Protein AF-A0A8I0FE15-F1 (afdb_monomer_lite)

pLDDT: mean 89.44, std 9.31, range [46.38, 98.19]

Secondary structure (DSSP, 8-state):
-EEESSGGGSS-EEEEEEEE-SSEEEEEEEEEETTSSTT--EEEEEEEEEEE---TT-TT-SEEEEEEEEEEEEEEEEETTEEEEEEEEEEEEEEEE-TT--HHHHHHHHHTT-EEEEEEEE-TT--PPBPTTT-PBPTT--TT--EEEEEEEEEEEEEEEEEEEEEEE--S-SSS-SS--EEEE-

Radius of gyration: 26.61 Å; chains: 1; bounding box: 67×32×81 Å

Foldseek 3Di:
DDKDACVVVPRKIWDWDWDDDQFKTKTKIKIKDQPPDVQRKIKMKMWMWMWTDDDPVDPPAQKIKTKTKMKMKIKHAPDPFKIKMKMKMKMKIKMKGAQAHDPVVVVVQVVQVKDQDDKDKDAPVNAADADPPPRDGDPPHHDVGIDIDRRMMMHMDMDMDIDIKMWGWPFPDDPPGPDTDIDIDD

Structure (mmCIF, N/CA/C/O backbone):
data_AF-A0A8I0FE15-F1
#
_entry.id   AF-A0A8I0FE15-F1
#
loop_
_atom_site.group_PDB
_atom_site.id
_atom_site.type_symbol
_atom_site.label_atom_id
_atom_site.label_alt_id
_atom_site.label_comp_id
_atom_site.label_asym_id
_atom_site.label_entity_id
_atom_site.label_seq_id
_atom_site.pdbx_PDB_ins_code
_atom_site.Cartn_x
_atom_site.Cartn_y
_atom_site.Cartn_z
_atom_site.occupancy
_atom_site.B_iso_or_equiv
_atom_site.auth_seq_id
_atom_site.auth_comp_id
_atom_site.auth_asym_id
_atom_site.auth_atom_id
_atom_site.pdbx_PDB_model_num
ATOM 1 N N . GLY A 1 1 ? -1.443 14.137 11.220 1.00 83.44 1 GLY A N 1
ATOM 2 C CA . GLY A 1 1 ? -2.882 13.953 10.963 1.00 83.44 1 GLY A CA 1
ATOM 3 C C . GLY A 1 1 ? -3.692 14.906 11.816 1.00 83.44 1 GLY A C 1
ATOM 4 O O . GLY A 1 1 ? -3.143 15.498 12.740 1.00 83.44 1 GLY A O 1
ATOM 5 N N . LEU A 1 2 ? -4.974 15.052 11.502 1.00 93.44 2 LEU A N 1
ATOM 6 C CA . LEU A 1 2 ? -5.986 15.737 12.302 1.00 93.44 2 LEU A CA 1
ATOM 7 C C . LEU A 1 2 ? -7.055 14.711 12.684 1.00 93.44 2 LEU A C 1
ATOM 9 O O . LEU A 1 2 ? -7.499 13.944 11.839 1.00 93.44 2 LEU A O 1
ATOM 13 N N . SER A 1 3 ? -7.485 14.705 13.941 1.00 95.12 3 SER A N 1
ATOM 14 C CA . SER A 1 3 ? -8.551 13.825 14.422 1.00 95.12 3 SER A CA 1
ATOM 15 C C . SER A 1 3 ? -9.517 14.635 15.270 1.00 95.12 3 SER A C 1
ATOM 17 O O . SER A 1 3 ? -9.087 15.362 16.162 1.00 95.12 3 SER A O 1
ATOM 19 N N . GLN A 1 4 ? -10.813 14.457 15.037 1.00 94.81 4 GLN A N 1
ATOM 20 C CA . GLN A 1 4 ? -11.877 15.062 15.826 1.00 94.81 4 GLN A CA 1
ATOM 21 C C . GLN A 1 4 ? -12.827 13.980 16.335 1.00 94.81 4 GLN A C 1
ATOM 23 O O . GLN A 1 4 ? -13.426 13.235 15.561 1.00 94.81 4 GLN A O 1
ATOM 28 N N . THR A 1 5 ? -12.953 13.902 17.656 1.00 94.12 5 THR A N 1
ATOM 29 C CA . THR A 1 5 ? -13.956 13.073 18.332 1.00 94.12 5 THR A CA 1
ATOM 30 C C . THR A 1 5 ? -15.264 13.849 18.439 1.00 94.12 5 THR A C 1
ATOM 32 O O . THR A 1 5 ? -15.241 15.075 18.547 1.00 94.12 5 THR A O 1
ATOM 35 N N . ASN A 1 6 ? -16.395 13.139 18.430 1.00 90.31 6 ASN A N 1
ATOM 36 C CA . ASN A 1 6 ? -17.731 13.732 18.449 1.00 90.31 6 ASN A CA 1
ATOM 37 C C . ASN A 1 6 ? -17.934 14.748 17.311 1.00 90.31 6 ASN A C 1
ATOM 39 O O . ASN A 1 6 ? -18.410 15.870 17.510 1.00 90.31 6 ASN A O 1
ATOM 43 N N . PHE A 1 7 ? -17.516 14.362 16.106 1.00 91.06 7 PHE A N 1
ATOM 44 C CA . PHE A 1 7 ? -17.609 15.201 14.922 1.00 91.06 7 PHE A CA 1
ATOM 45 C C . PHE A 1 7 ? -19.065 15.618 14.692 1.00 91.06 7 PHE A C 1
ATOM 47 O O . PHE A 1 7 ? -19.961 14.774 14.608 1.00 91.06 7 PHE A O 1
ATOM 54 N N . MET A 1 8 ? -19.301 16.932 14.646 1.00 92.62 8 MET A N 1
ATOM 55 C CA . MET A 1 8 ? -20.634 17.531 14.496 1.00 92.62 8 MET A CA 1
ATOM 56 C C . MET A 1 8 ? -21.676 17.058 15.532 1.00 92.62 8 MET A C 1
ATOM 58 O O . MET A 1 8 ? -22.869 17.077 15.252 1.00 92.62 8 MET A O 1
ATOM 62 N N . GLY A 1 9 ? -21.254 16.617 16.722 1.00 90.88 9 GLY A N 1
ATOM 63 C CA . GLY A 1 9 ? -22.183 16.150 17.759 1.00 90.88 9 GLY A CA 1
ATOM 64 C C . GLY A 1 9 ? -22.782 14.761 17.505 1.00 90.88 9 GLY A C 1
ATOM 65 O O . GLY A 1 9 ? -23.712 14.368 18.200 1.00 90.88 9 GLY A O 1
ATOM 66 N N . THR A 1 10 ? -22.270 14.015 16.520 1.00 91.00 10 THR A N 1
ATOM 67 C CA . THR A 1 10 ? -22.800 12.693 16.136 1.00 91.00 10 THR A CA 1
ATOM 68 C C . THR A 1 10 ? -22.243 11.530 16.962 1.00 91.00 10 THR A C 1
ATOM 70 O O . THR A 1 10 ? -22.612 10.388 16.722 1.00 91.00 10 THR A O 1
ATOM 73 N N . GLY A 1 11 ? -21.308 11.778 17.885 1.00 92.00 11 GLY A N 1
ATOM 74 C CA . GLY A 1 11 ? -20.563 10.736 18.605 1.00 92.00 11 GLY A CA 1
ATOM 75 C C . GLY A 1 11 ? -19.440 10.081 17.788 1.00 92.00 11 GLY A C 1
ATOM 76 O O . GLY A 1 11 ? -18.511 9.518 18.367 1.00 92.00 11 GLY A O 1
ATOM 77 N N . ASN A 1 12 ? -19.454 10.233 16.461 1.00 95.31 12 ASN A N 1
ATOM 78 C CA . ASN A 1 12 ? -18.442 9.668 15.575 1.00 95.31 12 ASN A CA 1
ATOM 79 C C . ASN A 1 12 ? -17.081 10.348 15.736 1.00 95.31 12 ASN A C 1
ATOM 81 O O . ASN A 1 12 ? -16.972 11.550 16.002 1.00 95.31 12 ASN A O 1
ATOM 85 N N . ARG A 1 13 ? -16.024 9.579 15.492 1.00 96.69 13 ARG A N 1
ATOM 86 C CA . ARG A 1 13 ? -14.661 10.082 15.347 1.00 96.69 13 ARG A CA 1
ATOM 87 C C . ARG A 1 13 ? -14.295 10.142 13.871 1.00 96.69 13 ARG A C 1
ATOM 89 O O . ARG A 1 13 ? -14.396 9.138 13.177 1.00 96.69 13 ARG A O 1
ATOM 96 N N . VAL A 1 14 ? -13.819 11.293 13.411 1.00 97.19 14 VAL A N 1
ATOM 97 C CA . VAL A 1 14 ? -13.290 11.476 12.053 1.00 97.19 14 VAL A CA 1
ATOM 98 C C . VAL A 1 14 ? -11.806 11.797 12.154 1.00 97.19 14 VAL A C 1
ATOM 100 O O . VAL A 1 14 ? -11.413 12.654 12.947 1.00 97.19 14 VAL A O 1
ATOM 103 N N . ALA A 1 15 ? -10.979 11.117 11.366 1.00 97.19 15 ALA A N 1
ATOM 104 C CA . ALA A 1 15 ? -9.545 11.364 11.315 1.00 97.19 15 ALA A CA 1
ATOM 105 C C . ALA A 1 15 ? -9.023 11.397 9.878 1.00 97.19 15 ALA A C 1
ATOM 107 O O . ALA A 1 15 ? -9.399 10.576 9.042 1.00 97.19 15 ALA A O 1
ATOM 108 N N . ILE A 1 16 ? -8.139 12.357 9.622 1.00 97.19 16 ILE A N 1
ATOM 109 C CA . ILE A 1 16 ? -7.394 12.528 8.381 1.00 97.19 16 ILE A CA 1
ATOM 110 C C . ILE A 1 16 ? -5.913 12.407 8.718 1.00 97.19 16 ILE A C 1
ATOM 112 O O . ILE A 1 16 ? -5.368 13.243 9.444 1.00 97.19 16 ILE A O 1
ATOM 116 N N . ASP A 1 17 ? -5.235 11.417 8.153 1.00 96.31 17 ASP A N 1
ATOM 117 C CA . ASP A 1 17 ? -3.798 11.242 8.316 1.00 96.31 17 ASP A CA 1
ATOM 118 C C . ASP A 1 17 ? -3.075 11.510 7.005 1.00 96.31 17 ASP A C 1
ATOM 120 O O . ASP A 1 17 ? -3.430 11.000 5.947 1.00 96.31 17 ASP A O 1
ATOM 124 N N . LEU A 1 18 ? -2.046 12.343 7.104 1.00 96.00 18 LEU A N 1
ATOM 125 C CA . LEU A 1 18 ? -1.179 12.743 6.011 1.00 96.00 18 LEU A CA 1
ATOM 126 C C . LEU A 1 18 ? 0.244 12.508 6.497 1.00 96.00 18 LEU A C 1
ATOM 128 O O . LEU A 1 18 ? 0.632 13.049 7.538 1.00 96.00 18 LEU A O 1
ATOM 132 N N . SER A 1 19 ? 0.993 11.691 5.771 1.00 94.81 19 SER A N 1
ATOM 133 C CA . SER A 1 19 ? 2.405 11.434 6.025 1.00 94.81 19 SER A CA 1
ATOM 134 C C . SER A 1 19 ? 3.152 11.447 4.701 1.00 94.81 19 SER A C 1
ATOM 136 O O . SER A 1 19 ? 2.724 10.818 3.736 1.00 94.81 19 SER A O 1
ATOM 138 N N . ARG A 1 20 ? 4.254 12.190 4.647 1.00 93.38 20 ARG A N 1
ATOM 139 C CA . ARG A 1 20 ? 5.087 12.338 3.455 1.00 93.38 20 ARG A CA 1
ATOM 140 C C . ARG A 1 20 ? 6.541 12.206 3.861 1.00 93.38 20 ARG A C 1
ATOM 142 O O . ARG A 1 20 ? 7.016 12.969 4.699 1.00 93.38 20 ARG A O 1
ATOM 149 N N . SER A 1 21 ? 7.227 11.255 3.250 1.00 90.00 21 SER A N 1
ATOM 150 C CA . SER A 1 21 ? 8.661 11.040 3.389 1.00 90.00 21 SER A CA 1
ATOM 151 C C . SER A 1 21 ? 9.328 10.980 2.013 1.00 90.00 21 SER A C 1
ATOM 153 O O . SER A 1 21 ? 8.678 11.081 0.965 1.00 90.00 21 SER A O 1
ATOM 155 N N . GLU A 1 22 ? 10.649 10.824 2.020 1.00 86.62 22 GLU A N 1
ATOM 156 C CA . GLU A 1 22 ? 11.437 10.572 0.810 1.00 86.62 22 GLU A CA 1
ATOM 157 C C . GLU A 1 22 ? 11.025 9.267 0.121 1.00 86.62 22 GLU A C 1
ATOM 159 O O . GLU A 1 22 ? 11.025 9.187 -1.102 1.00 86.62 22 GLU A O 1
ATOM 164 N N . THR A 1 23 ? 10.610 8.265 0.898 1.00 85.56 23 THR A N 1
ATOM 165 C CA . THR A 1 23 ? 10.322 6.912 0.410 1.00 85.56 23 THR A CA 1
ATOM 166 C C . THR A 1 23 ? 8.838 6.639 0.193 1.00 85.56 23 THR A C 1
ATOM 168 O O . THR A 1 23 ? 8.488 5.739 -0.570 1.00 85.56 23 THR A O 1
ATOM 171 N N . GLN A 1 24 ? 7.941 7.378 0.851 1.00 90.50 24 GLN A N 1
ATOM 172 C CA . GLN A 1 24 ? 6.513 7.084 0.804 1.00 90.50 24 GLN A CA 1
ATOM 173 C C . GLN A 1 24 ? 5.646 8.319 1.059 1.00 90.50 24 GLN A C 1
ATOM 175 O O . GLN A 1 24 ? 5.865 9.070 2.008 1.00 90.50 24 GLN A O 1
ATOM 180 N N . ASP A 1 25 ? 4.591 8.460 0.262 1.00 94.31 25 ASP A N 1
ATOM 181 C CA . ASP A 1 25 ? 3.453 9.319 0.578 1.00 94.31 25 ASP A CA 1
ATOM 182 C C . ASP A 1 25 ? 2.264 8.463 1.022 1.00 94.31 25 ASP A C 1
ATOM 184 O O . ASP A 1 25 ? 1.962 7.427 0.424 1.00 94.31 25 ASP A O 1
ATOM 188 N N . TYR A 1 26 ? 1.578 8.897 2.073 1.00 96.31 26 TYR A N 1
ATOM 189 C CA . TYR A 1 26 ? 0.428 8.213 2.644 1.00 96.31 26 TYR A CA 1
ATOM 190 C C . TYR A 1 26 ? -0.659 9.211 3.038 1.00 96.31 26 TYR A C 1
ATOM 192 O O . TYR A 1 26 ? -0.416 10.172 3.774 1.00 96.31 26 TYR A O 1
ATOM 200 N N . TYR A 1 27 ? -1.865 8.936 2.560 1.00 97.19 27 TYR A N 1
ATOM 201 C CA . TYR A 1 27 ? -3.072 9.709 2.798 1.00 97.19 27 TYR A CA 1
ATOM 202 C C . TYR A 1 27 ? -4.153 8.759 3.283 1.00 97.19 27 TYR A C 1
ATOM 204 O O . TYR A 1 27 ? -4.368 7.708 2.684 1.00 97.19 27 TYR A O 1
ATOM 212 N N . ASN A 1 28 ? -4.846 9.133 4.347 1.00 97.44 28 ASN A N 1
ATOM 213 C CA . ASN A 1 28 ? -5.859 8.299 4.962 1.00 97.44 28 ASN A CA 1
ATOM 214 C C . ASN A 1 28 ? -7.009 9.151 5.478 1.00 97.44 28 ASN A C 1
ATOM 216 O O . ASN A 1 28 ? -6.786 10.156 6.150 1.00 97.44 28 ASN A O 1
ATOM 220 N N . LEU A 1 29 ? -8.230 8.713 5.203 1.00 97.69 29 LEU A N 1
ATOM 221 C CA . LEU A 1 29 ? -9.441 9.236 5.812 1.00 97.69 29 LEU A CA 1
ATOM 222 C C . LEU A 1 29 ? -10.147 8.082 6.512 1.00 97.69 29 LEU A C 1
ATOM 224 O O . LEU A 1 29 ? -10.393 7.030 5.923 1.00 97.69 29 LEU A O 1
ATOM 228 N N . SER A 1 30 ? -10.501 8.295 7.772 1.00 97.62 30 SER A N 1
ATOM 229 C CA . SER A 1 30 ? -11.219 7.305 8.559 1.00 97.62 30 SER A CA 1
ATOM 230 C C . SER A 1 30 ? -12.353 7.920 9.358 1.00 97.62 30 SER A C 1
ATOM 232 O O . SER A 1 30 ? -12.263 9.049 9.847 1.00 97.62 30 SER A O 1
ATOM 234 N N . VAL A 1 31 ? -13.427 7.150 9.480 1.00 97.88 31 VAL A N 1
ATOM 235 C CA . VAL A 1 31 ? -14.585 7.461 10.313 1.00 97.88 31 VAL A CA 1
ATOM 236 C C . VAL A 1 31 ? -14.840 6.261 11.206 1.00 97.88 31 VAL A C 1
ATOM 238 O O . VAL A 1 31 ? -14.886 5.131 10.730 1.00 97.88 31 VAL A O 1
ATOM 241 N N . THR A 1 32 ? -14.990 6.484 12.502 1.00 97.62 32 THR A N 1
ATOM 242 C CA . THR A 1 32 ? -15.279 5.432 13.475 1.00 97.62 32 THR A CA 1
ATOM 243 C C . THR A 1 32 ? -16.508 5.811 14.277 1.00 97.62 32 THR A C 1
ATOM 245 O O . THR A 1 32 ? -16.530 6.855 14.927 1.00 97.62 32 THR A O 1
ATOM 248 N N . ASP A 1 33 ? -17.501 4.936 14.234 1.00 96.56 33 ASP A N 1
ATOM 249 C CA . ASP A 1 33 ? -18.678 4.945 15.087 1.00 96.56 33 ASP A CA 1
ATOM 250 C C . ASP A 1 33 ? -18.411 3.994 16.265 1.00 96.56 33 ASP A C 1
ATOM 252 O O . ASP A 1 33 ? -18.368 2.778 16.059 1.00 96.56 33 ASP A O 1
ATOM 256 N N . PRO A 1 34 ? -18.132 4.504 17.476 1.00 94.19 34 PRO A N 1
ATOM 257 C CA . PRO A 1 34 ? -17.823 3.657 18.624 1.00 94.19 34 PRO A CA 1
ATOM 258 C C . PRO A 1 34 ? -19.046 2.910 19.181 1.00 94.19 34 PRO A C 1
ATOM 260 O O . PRO A 1 34 ? -18.853 1.939 19.904 1.00 94.19 34 PRO A O 1
ATOM 263 N N . TYR A 1 35 ? -20.269 3.339 18.846 1.00 91.81 35 TYR A N 1
ATOM 264 C CA . TYR A 1 35 ? -21.525 2.788 19.369 1.00 91.81 35 TYR A CA 1
ATOM 265 C C . TYR A 1 35 ? -22.495 2.489 18.224 1.00 91.81 35 TYR A C 1
ATOM 267 O O . TYR A 1 35 ? -23.662 2.884 18.251 1.00 91.81 35 TYR A O 1
ATOM 275 N N . PHE A 1 36 ? -22.006 1.777 17.208 1.00 92.19 36 PHE A N 1
ATOM 276 C CA . PHE A 1 36 ? -22.834 1.367 16.078 1.00 92.19 36 PHE A CA 1
ATOM 277 C C . PHE A 1 36 ? -24.015 0.498 16.536 1.00 92.19 36 PHE A C 1
ATOM 279 O O . PHE A 1 36 ? -25.111 0.586 15.981 1.00 92.19 36 PHE A O 1
ATOM 286 N N . THR A 1 37 ? -23.801 -0.314 17.576 1.00 92.06 37 THR A N 1
ATOM 287 C CA . THR A 1 37 ? -24.879 -0.956 18.335 1.00 92.06 37 THR A CA 1
ATOM 288 C C . THR A 1 37 ? -24.904 -0.452 19.775 1.00 92.06 37 THR A C 1
ATOM 290 O O . THR A 1 37 ? -23.906 0.048 20.299 1.00 92.06 37 THR A O 1
ATOM 293 N N . ILE A 1 38 ? -26.053 -0.633 20.434 1.00 88.94 38 ILE A N 1
ATOM 294 C CA . ILE A 1 38 ? -26.248 -0.301 21.855 1.00 88.94 38 ILE A CA 1
ATOM 295 C C . ILE A 1 38 ? -25.261 -1.079 22.742 1.00 88.94 38 ILE A C 1
ATOM 297 O O . ILE A 1 38 ? -24.794 -0.550 23.745 1.00 88.94 38 ILE A O 1
ATOM 301 N N . ASP A 1 39 ? -24.885 -2.290 22.327 1.00 86.62 39 ASP A N 1
ATOM 302 C CA . ASP A 1 39 ? -23.971 -3.181 23.052 1.00 86.62 39 ASP A CA 1
ATOM 303 C C . ASP A 1 39 ? -22.484 -2.782 22.928 1.00 86.62 39 ASP A C 1
ATOM 305 O O . ASP A 1 39 ? -21.601 -3.523 23.351 1.00 86.62 39 ASP A O 1
ATOM 309 N N . GLY A 1 40 ? -22.175 -1.626 22.327 1.00 89.62 40 GLY A N 1
ATOM 310 C CA . GLY A 1 40 ? -20.802 -1.127 22.207 1.00 89.62 40 GLY A CA 1
ATOM 311 C C . GLY A 1 40 ? -20.009 -1.722 21.043 1.00 89.62 40 GLY A C 1
ATOM 312 O O . GLY A 1 40 ? -18.782 -1.616 21.022 1.00 89.62 40 GLY A O 1
ATOM 313 N N . VAL A 1 41 ? -20.681 -2.330 20.053 1.00 94.25 41 VAL A N 1
ATOM 314 C CA . VAL A 1 41 ? -20.022 -2.678 18.788 1.00 94.25 41 VAL A CA 1
ATOM 315 C C . VAL A 1 41 ? -19.588 -1.384 18.114 1.00 94.25 41 VAL A C 1
ATOM 317 O O . VAL A 1 41 ? -20.409 -0.520 17.806 1.00 94.25 41 VAL A O 1
ATOM 320 N N . SER A 1 42 ? -18.299 -1.290 17.820 1.00 96.38 42 SER A N 1
ATOM 321 C CA . SER A 1 42 ? -17.745 -0.214 17.010 1.00 96.38 42 SER A CA 1
ATOM 322 C C . SER A 1 42 ? -17.724 -0.600 15.535 1.00 96.38 42 SER A C 1
ATOM 324 O O . SER A 1 42 ? -17.539 -1.769 15.188 1.00 96.38 42 SER A O 1
ATOM 326 N N . ARG A 1 43 ? -17.884 0.392 14.659 1.00 97.50 43 ARG A N 1
ATOM 327 C CA . ARG A 1 43 ? -17.785 0.252 13.205 1.00 97.50 43 ARG A CA 1
ATOM 328 C C . ARG A 1 43 ? -16.861 1.320 12.635 1.00 97.50 43 ARG A C 1
ATOM 330 O O . ARG A 1 43 ? -17.053 2.511 12.870 1.00 97.50 43 ARG A O 1
ATOM 337 N N . GLY A 1 44 ? -15.869 0.901 11.863 1.00 97.62 44 GLY A N 1
ATOM 338 C CA . GLY A 1 44 ? -14.890 1.772 11.228 1.00 97.62 44 GLY A CA 1
ATOM 339 C C . GLY A 1 44 ? -14.970 1.716 9.711 1.00 97.62 44 GLY A C 1
ATOM 340 O O . GLY A 1 44 ? -15.072 0.646 9.123 1.00 97.62 44 GLY A O 1
ATOM 341 N N . TYR A 1 45 ? -14.869 2.876 9.080 1.00 97.56 45 TYR A N 1
ATOM 342 C CA . TYR A 1 45 ? -14.649 3.028 7.651 1.00 97.56 45 TYR A CA 1
ATOM 343 C C . TYR A 1 45 ? -13.293 3.667 7.441 1.00 97.56 45 TYR A C 1
ATOM 345 O O . TYR A 1 45 ? -12.928 4.621 8.135 1.00 97.56 45 TYR A O 1
ATOM 353 N N . ASN A 1 46 ? -12.556 3.157 6.473 1.00 96.62 46 ASN A N 1
ATOM 354 C CA . ASN A 1 46 ? -11.240 3.654 6.144 1.00 96.62 46 ASN A CA 1
ATOM 355 C C . ASN A 1 46 ? -11.076 3.680 4.630 1.00 96.62 46 ASN A C 1
ATOM 357 O O . ASN A 1 46 ? -11.455 2.723 3.959 1.00 96.62 46 ASN A O 1
ATOM 361 N N . VAL A 1 47 ? -10.509 4.761 4.110 1.00 98.19 47 VAL A N 1
ATOM 362 C CA . VAL A 1 47 ? -10.012 4.841 2.740 1.00 98.19 47 VAL A CA 1
ATOM 363 C C . VAL A 1 47 ? -8.614 5.428 2.772 1.00 98.19 47 VAL A C 1
ATOM 365 O O . VAL A 1 47 ? -8.358 6.408 3.478 1.00 98.19 47 VAL A O 1
ATOM 368 N N . TYR A 1 48 ? -7.713 4.842 1.997 1.00 97.81 48 TYR A N 1
ATOM 369 C CA . TYR A 1 48 ? -6.331 5.278 1.948 1.00 97.81 48 TYR A CA 1
ATOM 370 C C . TYR A 1 48 ? -5.791 5.301 0.527 1.00 97.81 48 TYR A C 1
ATOM 372 O O . TYR A 1 48 ? -6.212 4.554 -0.355 1.00 97.81 48 TYR A O 1
ATOM 380 N N . TYR A 1 49 ? -4.788 6.148 0.347 1.00 97.88 49 TYR A N 1
ATOM 381 C CA . TYR A 1 49 ? -3.914 6.162 -0.808 1.00 97.88 49 TYR A CA 1
ATOM 382 C C . TYR A 1 49 ? -2.466 6.129 -0.324 1.00 97.88 49 TYR A C 1
ATOM 384 O O . TYR A 1 49 ? -2.072 6.901 0.556 1.00 97.88 49 TYR A O 1
ATOM 392 N N . ARG A 1 50 ? -1.668 5.228 -0.891 1.00 96.25 50 ARG A N 1
ATOM 393 C CA . ARG A 1 50 ? -0.254 5.052 -0.565 1.00 96.25 50 ARG A CA 1
ATOM 394 C C . ARG A 1 50 ? 0.555 5.008 -1.850 1.00 96.25 50 ARG A C 1
ATOM 396 O O . ARG A 1 50 ? 0.229 4.247 -2.750 1.00 96.25 50 ARG A O 1
ATOM 403 N N . LYS A 1 51 ? 1.629 5.785 -1.900 1.00 94.31 51 LYS A N 1
ATOM 404 C CA . LYS A 1 51 ? 2.553 5.842 -3.029 1.00 94.31 51 LYS A CA 1
ATOM 405 C C . LYS A 1 51 ? 3.978 5.647 -2.545 1.00 94.31 51 LYS A C 1
ATOM 407 O O . LYS A 1 51 ? 4.470 6.452 -1.754 1.00 94.31 51 LYS A O 1
ATOM 412 N N . THR A 1 52 ? 4.640 4.607 -3.028 1.00 90.50 52 THR A N 1
ATOM 413 C CA . THR A 1 52 ? 6.060 4.361 -2.772 1.00 90.50 52 THR A CA 1
ATOM 414 C C . THR A 1 52 ? 6.906 5.085 -3.813 1.00 90.50 52 THR A C 1
ATOM 416 O O . THR A 1 52 ? 6.604 5.073 -5.006 1.00 90.50 52 THR A O 1
ATOM 419 N N . LYS A 1 53 ? 7.981 5.726 -3.360 1.00 82.88 53 LYS A N 1
ATOM 420 C CA . LYS A 1 53 ? 8.944 6.437 -4.200 1.00 82.88 53 LYS A CA 1
ATOM 421 C C . LYS A 1 53 ? 10.271 5.698 -4.193 1.00 82.88 53 LYS A C 1
ATOM 423 O O . LYS A 1 53 ? 10.708 5.218 -3.148 1.00 82.88 53 LYS A O 1
ATOM 428 N N . LEU A 1 54 ? 10.911 5.648 -5.354 1.00 69.69 54 LEU A N 1
ATOM 429 C CA . LEU A 1 54 ? 12.315 5.273 -5.455 1.00 69.69 54 LEU A CA 1
ATOM 430 C C . LEU A 1 54 ? 13.140 6.535 -5.262 1.00 69.69 54 LEU A C 1
ATOM 432 O O . LEU A 1 54 ? 12.848 7.559 -5.878 1.00 69.69 54 LEU A O 1
ATOM 436 N N . ASN A 1 55 ? 14.114 6.461 -4.365 1.00 59.69 55 ASN A N 1
ATOM 437 C CA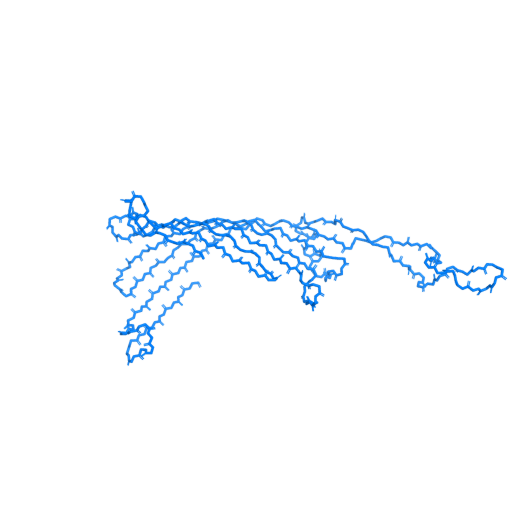 . ASN A 1 55 ? 15.099 7.512 -4.192 1.00 59.69 55 ASN A CA 1
ATOM 438 C C . ASN A 1 55 ? 16.336 7.106 -5.002 1.00 59.69 55 ASN A C 1
ATOM 440 O O . ASN A 1 55 ? 16.783 5.966 -4.865 1.00 59.69 55 ASN A O 1
ATOM 444 N N . ASP A 1 56 ? 16.871 8.006 -5.829 1.00 55.88 56 ASP A N 1
ATOM 445 C CA . ASP A 1 56 ? 18.008 7.713 -6.719 1.00 55.88 56 ASP A CA 1
ATOM 446 C C . ASP A 1 56 ? 19.274 7.302 -5.933 1.00 55.88 56 ASP A C 1
ATOM 448 O O . ASP A 1 56 ? 20.099 6.540 -6.434 1.00 55.88 56 ASP A O 1
ATOM 452 N N . ASP A 1 57 ? 19.378 7.717 -4.664 1.00 52.66 57 ASP A N 1
ATOM 453 C CA . ASP A 1 57 ? 20.483 7.374 -3.755 1.00 52.66 57 ASP A CA 1
ATOM 454 C C . ASP A 1 57 ? 20.348 5.987 -3.094 1.00 52.66 57 ASP A C 1
ATOM 456 O O . ASP A 1 57 ? 21.309 5.455 -2.533 1.00 52.66 57 ASP A O 1
ATOM 460 N N . TYR A 1 58 ? 19.165 5.366 -3.158 1.00 48.72 58 TYR A N 1
ATOM 461 C CA . TYR A 1 58 ? 18.870 4.086 -2.515 1.00 48.72 58 TYR A CA 1
ATOM 462 C C . TYR A 1 58 ? 18.512 3.034 -3.571 1.00 48.72 58 TYR A C 1
ATOM 464 O O . TYR A 1 58 ? 17.346 2.756 -3.850 1.00 48.72 58 TYR A O 1
ATOM 472 N N . ASN A 1 59 ? 19.557 2.404 -4.117 1.00 46.38 59 ASN A N 1
ATOM 473 C CA . ASN A 1 59 ? 19.537 1.262 -5.042 1.00 46.38 59 ASN A CA 1
ATOM 474 C C . ASN A 1 59 ? 18.970 -0.024 -4.394 1.00 46.38 59 ASN A C 1
ATOM 476 O O . ASN A 1 59 ? 19.662 -1.035 -4.285 1.00 46.38 59 ASN A O 1
ATOM 480 N N . VAL A 1 60 ? 17.745 0.016 -3.868 1.00 54.69 60 VAL A N 1
ATOM 481 C CA . VAL A 1 60 ? 17.170 -1.114 -3.113 1.00 54.69 60 VAL A CA 1
ATOM 482 C C . VAL A 1 60 ? 15.936 -1.699 -3.790 1.00 54.69 60 VAL A C 1
ATOM 484 O O . VAL A 1 60 ? 15.585 -2.841 -3.511 1.00 54.69 60 VAL A O 1
ATOM 487 N N . ASN A 1 61 ? 15.294 -0.978 -4.715 1.00 59.50 61 ASN A N 1
ATOM 488 C CA . ASN A 1 61 ? 14.170 -1.537 -5.456 1.00 59.50 61 ASN A CA 1
ATOM 489 C C . ASN A 1 61 ? 14.041 -0.943 -6.858 1.00 59.50 61 ASN A C 1
ATOM 491 O O . ASN A 1 61 ? 14.025 0.264 -7.036 1.00 59.50 61 ASN A O 1
ATOM 495 N N . ASN A 1 62 ? 13.871 -1.803 -7.857 1.00 75.69 62 ASN A N 1
ATOM 496 C CA . ASN A 1 62 ? 13.612 -1.388 -9.238 1.00 75.69 62 ASN A CA 1
ATOM 497 C C . ASN A 1 62 ? 12.107 -1.368 -9.545 1.00 75.69 62 ASN A C 1
ATOM 499 O O . ASN A 1 62 ? 11.710 -1.542 -10.696 1.00 75.69 62 ASN A O 1
ATOM 503 N N . TYR A 1 63 ? 11.262 -1.206 -8.522 1.00 82.38 63 TYR A N 1
ATOM 504 C CA . TYR A 1 63 ? 9.818 -1.057 -8.675 1.00 82.38 63 TYR A CA 1
ATOM 505 C C . TYR A 1 63 ? 9.214 -0.121 -7.623 1.00 82.38 63 TYR A C 1
ATOM 507 O O . TYR A 1 63 ? 9.672 -0.061 -6.484 1.00 82.38 63 TYR A O 1
ATOM 515 N N . VAL A 1 64 ? 8.155 0.581 -8.021 1.00 88.69 64 VAL A N 1
ATOM 516 C CA . VAL A 1 64 ? 7.276 1.384 -7.162 1.00 88.69 64 VAL A CA 1
ATOM 517 C C . VAL A 1 64 ? 5.896 0.758 -7.092 1.00 88.69 64 VAL A C 1
ATOM 519 O O . VAL A 1 64 ? 5.473 0.053 -8.014 1.00 88.69 64 VAL A O 1
ATOM 522 N N . THR A 1 65 ? 5.180 1.068 -6.018 1.00 92.81 65 THR A N 1
ATOM 523 C CA . THR A 1 65 ? 3.781 0.697 -5.852 1.00 92.81 65 THR A CA 1
ATOM 524 C C . THR A 1 65 ? 2.923 1.913 -5.531 1.00 92.81 65 THR A C 1
ATOM 526 O O . THR A 1 65 ? 3.266 2.725 -4.672 1.00 92.81 65 THR A O 1
ATOM 529 N N . ASP A 1 66 ? 1.791 2.006 -6.222 1.00 95.44 66 ASP A N 1
ATOM 530 C CA . ASP A 1 66 ? 0.727 2.969 -5.958 1.00 95.44 66 ASP A CA 1
ATOM 531 C C . ASP A 1 66 ? -0.521 2.160 -5.569 1.00 95.44 66 ASP A C 1
ATOM 533 O O . ASP A 1 66 ? -1.059 1.408 -6.381 1.00 95.44 66 ASP A O 1
ATOM 537 N N . SER A 1 67 ? -0.955 2.277 -4.315 1.00 96.81 67 SER A N 1
ATOM 538 C CA . SER A 1 67 ? -2.087 1.538 -3.751 1.00 96.81 67 SER A CA 1
ATOM 539 C C . SER A 1 67 ? -3.221 2.485 -3.374 1.00 96.81 67 SER A C 1
ATOM 541 O O . SER A 1 67 ? -3.008 3.465 -2.655 1.00 96.81 67 SER A O 1
ATOM 543 N N . PHE A 1 68 ? -4.441 2.154 -3.781 1.00 97.81 68 PHE A N 1
ATOM 544 C CA . PHE A 1 68 ? -5.666 2.771 -3.282 1.00 97.81 68 PHE A CA 1
ATOM 545 C C . PHE A 1 68 ? -6.565 1.687 -2.704 1.00 97.81 68 PHE A C 1
ATOM 547 O O . PHE A 1 68 ? -6.858 0.692 -3.368 1.00 97.81 68 PHE A O 1
ATOM 554 N N . GLY A 1 69 ? -7.010 1.881 -1.470 1.00 97.75 69 GLY A N 1
ATOM 555 C CA . GLY A 1 69 ? -7.782 0.870 -0.772 1.00 97.75 69 GLY A CA 1
ATOM 556 C C . GLY A 1 69 ? -8.822 1.456 0.156 1.00 97.75 69 GLY A C 1
ATOM 557 O O . GLY A 1 69 ? -8.815 2.640 0.499 1.00 97.75 69 GLY A O 1
ATOM 558 N N . GLY A 1 70 ? -9.731 0.585 0.569 1.00 98.00 70 GLY A N 1
ATOM 559 C CA . GLY A 1 70 ? -10.740 0.900 1.556 1.00 98.00 70 GLY A CA 1
ATOM 560 C C . GLY A 1 70 ? -11.099 -0.323 2.376 1.00 98.00 70 GLY A C 1
ATOM 561 O O . GLY A 1 70 ? -10.995 -1.458 1.912 1.00 98.00 70 GLY A O 1
ATOM 562 N N . SER A 1 71 ? -11.512 -0.097 3.616 1.00 97.81 71 SER A N 1
ATOM 563 C CA . SER A 1 71 ? -11.929 -1.174 4.504 1.00 97.81 71 SER A CA 1
ATOM 564 C C . SER A 1 71 ? -13.082 -0.777 5.412 1.00 97.81 71 SER A C 1
ATOM 566 O O . SER A 1 71 ? -13.282 0.392 5.751 1.00 97.81 71 SER A O 1
ATOM 568 N N . LEU A 1 72 ? -13.838 -1.803 5.786 1.00 97.94 72 LEU A N 1
ATOM 569 C CA . LEU A 1 72 ? -14.857 -1.788 6.817 1.00 97.94 72 LEU A CA 1
ATOM 570 C C . LEU A 1 72 ? -14.356 -2.654 7.969 1.00 97.94 72 LEU A C 1
ATOM 572 O O . LEU A 1 72 ? -13.967 -3.804 7.763 1.00 97.94 72 LEU A O 1
ATOM 576 N N . SER A 1 73 ? -14.375 -2.113 9.178 1.00 97.31 73 SER A N 1
ATOM 577 C CA . SER A 1 73 ? -13.981 -2.824 10.386 1.00 97.31 73 SER A CA 1
ATOM 578 C C . SER A 1 73 ? -15.088 -2.809 11.426 1.00 97.31 73 SER A C 1
ATOM 580 O O . SER A 1 73 ? -15.882 -1.873 11.506 1.00 97.31 73 SER A O 1
ATOM 582 N N . PHE A 1 74 ? -15.121 -3.858 12.235 1.00 97.12 74 PHE A N 1
ATOM 583 C CA . PHE A 1 74 ? -15.966 -3.987 13.406 1.00 97.12 74 PHE A CA 1
ATOM 584 C C . PHE A 1 74 ? -15.109 -4.370 14.604 1.00 97.12 74 PHE A C 1
ATOM 586 O O . PHE A 1 74 ? -14.166 -5.155 14.477 1.00 97.12 74 PHE A O 1
ATOM 593 N N . GLY A 1 75 ? -15.450 -3.823 15.764 1.00 96.44 75 GLY A N 1
ATOM 594 C CA . GLY A 1 75 ? -14.862 -4.199 17.043 1.00 96.44 75 GLY A CA 1
ATOM 595 C C . GLY A 1 75 ? -15.967 -4.515 18.034 1.00 96.44 75 GLY A C 1
ATOM 596 O O . GLY A 1 75 ? -16.828 -3.670 18.259 1.00 96.44 75 GLY A O 1
ATOM 597 N N . TYR A 1 76 ? -15.939 -5.709 18.611 1.00 94.69 76 TYR A N 1
ATOM 598 C CA . TYR A 1 76 ? -16.883 -6.153 19.626 1.00 94.69 76 TYR A CA 1
ATOM 599 C C . TYR A 1 76 ? -16.161 -6.297 20.971 1.00 94.69 76 TYR A C 1
ATOM 601 O O . TYR A 1 76 ? -15.279 -7.159 21.089 1.00 94.69 76 TYR A O 1
ATOM 609 N N . PRO A 1 77 ? -16.481 -5.465 21.976 1.00 91.75 77 PRO A N 1
ATOM 610 C CA . PRO A 1 77 ? -16.005 -5.686 23.331 1.00 91.75 77 PRO A CA 1
ATOM 611 C C . PRO A 1 77 ? -16.708 -6.927 23.888 1.00 91.75 77 PRO A C 1
ATOM 613 O O . PRO A 1 77 ? -17.930 -6.989 23.937 1.00 91.75 77 PRO A O 1
ATOM 616 N N . ILE A 1 78 ? -15.926 -7.937 24.263 1.00 89.50 78 ILE A N 1
ATOM 617 C CA . ILE A 1 78 ? -16.450 -9.122 24.948 1.00 89.50 78 ILE A CA 1
ATOM 618 C C . ILE A 1 78 ? -16.576 -8.796 26.436 1.00 89.50 78 ILE A C 1
ATOM 620 O O . ILE A 1 78 ? -17.636 -9.005 27.007 1.00 89.50 78 ILE A O 1
ATOM 624 N N . ASP A 1 79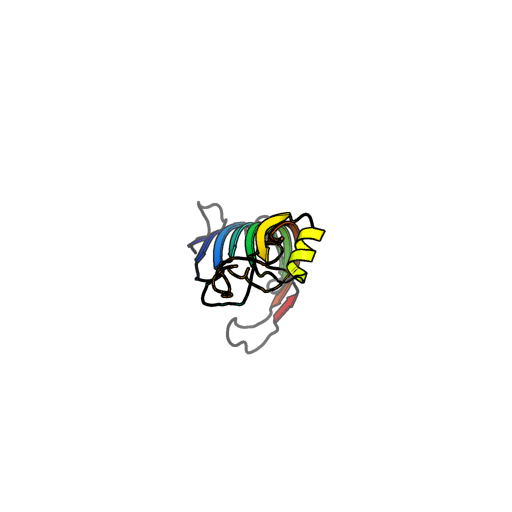 ? -15.514 -8.222 27.009 1.00 87.94 79 ASP A N 1
ATOM 625 C CA . ASP A 1 79 ? -15.410 -7.782 28.403 1.00 87.94 79 ASP A CA 1
ATOM 626 C C . ASP A 1 79 ? -14.515 -6.528 28.486 1.00 87.94 79 ASP A C 1
ATOM 628 O O . ASP A 1 79 ? -13.876 -6.140 27.505 1.00 87.94 79 ASP A O 1
ATOM 632 N N . GLU A 1 80 ? -14.381 -5.927 29.673 1.00 82.81 80 GLU A N 1
ATOM 633 C CA . GLU A 1 80 ? -13.498 -4.768 29.933 1.00 82.81 80 GLU A CA 1
ATOM 634 C C . GLU A 1 80 ? -12.040 -5.006 29.501 1.00 82.81 80 GLU A C 1
ATOM 636 O O . GLU A 1 80 ? -11.317 -4.079 29.130 1.00 82.81 80 GLU A O 1
ATOM 641 N N . ASN A 1 81 ? -11.612 -6.268 29.529 1.00 89.00 81 ASN A N 1
ATOM 642 C CA . ASN A 1 81 ? -10.257 -6.690 29.209 1.00 89.00 81 ASN A CA 1
ATOM 643 C C . ASN A 1 81 ? -10.161 -7.442 27.882 1.00 89.00 81 ASN A C 1
ATOM 645 O O . ASN A 1 81 ? -9.052 -7.820 27.515 1.00 89.00 81 ASN A O 1
ATOM 649 N N . GLN A 1 82 ? -11.265 -7.692 27.171 1.00 91.88 82 GLN A N 1
ATOM 650 C CA . GLN A 1 82 ? -11.284 -8.574 26.005 1.00 91.88 82 GLN A CA 1
ATOM 651 C C . GLN A 1 82 ? -12.085 -7.983 24.846 1.00 91.88 82 GLN A C 1
ATOM 653 O O . GLN A 1 82 ? -13.220 -7.552 25.017 1.00 91.88 82 GLN A O 1
ATOM 658 N N . SER A 1 83 ? -11.544 -8.035 23.628 1.00 92.69 83 SER A N 1
ATOM 659 C CA . SER A 1 83 ? -12.296 -7.656 22.426 1.00 92.69 83 SER A CA 1
ATOM 660 C C . SER A 1 83 ? -11.976 -8.530 21.221 1.00 92.69 83 SER A C 1
ATOM 662 O O . SER A 1 83 ? -10.869 -9.058 21.078 1.00 92.69 83 SER A O 1
ATOM 664 N N . LEU A 1 84 ? -12.969 -8.668 20.349 1.00 94.81 84 LEU A N 1
ATOM 665 C CA . LEU A 1 84 ? -12.843 -9.244 19.019 1.00 94.81 84 LEU A CA 1
ATOM 666 C C . LEU A 1 84 ? -12.850 -8.115 17.987 1.00 94.81 84 LEU A C 1
ATOM 668 O O . LEU A 1 84 ? -13.562 -7.124 18.144 1.00 94.81 84 LEU A O 1
ATOM 672 N N . SER A 1 85 ? -12.102 -8.272 16.905 1.00 95.38 85 SER A N 1
ATOM 673 C CA . SER A 1 85 ? -12.188 -7.402 15.742 1.00 95.38 85 SER A CA 1
ATOM 674 C C . SER A 1 85 ? -12.289 -8.212 14.461 1.00 95.38 85 SER A C 1
ATOM 676 O O . SER A 1 85 ? -11.752 -9.311 14.341 1.00 95.38 85 SER A O 1
ATOM 678 N N . ALA A 1 86 ? -12.999 -7.661 13.490 1.00 96.75 86 ALA A N 1
ATOM 679 C CA . ALA A 1 86 ? -13.065 -8.201 12.146 1.00 96.75 86 ALA A CA 1
ATOM 680 C C . ALA A 1 86 ? -12.964 -7.043 11.162 1.00 96.75 86 ALA A C 1
ATOM 682 O O . ALA A 1 86 ? -13.575 -5.996 11.373 1.00 96.75 86 ALA A O 1
ATOM 683 N N . SER A 1 87 ? -12.207 -7.205 10.084 1.00 96.94 87 SER A N 1
ATOM 684 C CA . SER A 1 87 ? -12.195 -6.227 9.004 1.00 96.94 87 SER A CA 1
ATOM 685 C C . SER A 1 87 ? -12.176 -6.893 7.646 1.00 96.94 87 SER A C 1
ATOM 687 O O . SER A 1 87 ? -11.525 -7.914 7.433 1.00 96.94 87 SER A O 1
ATOM 689 N N . VAL A 1 88 ? -12.902 -6.278 6.723 1.00 97.81 88 VAL A N 1
ATOM 690 C CA . VAL A 1 88 ? -12.889 -6.623 5.309 1.00 97.81 88 VAL A CA 1
ATOM 691 C C . VAL A 1 88 ? -12.402 -5.417 4.532 1.00 97.81 88 VAL A C 1
ATOM 693 O O . VAL A 1 88 ? -12.788 -4.281 4.816 1.00 97.81 88 VAL A O 1
ATOM 696 N N . GLY A 1 89 ? -11.528 -5.651 3.568 1.00 97.62 89 GLY A N 1
ATOM 697 C CA . GLY A 1 89 ? -10.929 -4.587 2.783 1.00 97.62 89 GLY A CA 1
ATOM 698 C C . GLY A 1 89 ? -10.753 -4.975 1.333 1.00 97.62 89 GLY A C 1
ATOM 699 O O . GLY A 1 89 ? -10.624 -6.150 0.994 1.00 97.62 89 GLY A O 1
ATOM 700 N N . VAL A 1 90 ? -10.720 -3.956 0.492 1.00 98.00 90 VAL A N 1
ATOM 701 C CA . VAL A 1 90 ? -10.306 -4.054 -0.901 1.00 98.00 90 VAL A CA 1
ATOM 702 C C . VAL A 1 90 ? -9.116 -3.134 -1.112 1.00 98.00 90 VAL A C 1
ATOM 704 O O . VAL A 1 90 ? -9.077 -2.026 -0.575 1.00 98.00 90 VAL A O 1
ATOM 707 N N . ASP A 1 91 ? -8.143 -3.601 -1.876 1.00 97.62 91 ASP A N 1
ATOM 708 C CA . ASP A 1 91 ? -6.951 -2.844 -2.235 1.00 97.62 91 ASP A CA 1
ATOM 709 C C . ASP A 1 91 ? -6.688 -3.030 -3.725 1.00 97.62 91 ASP A C 1
ATOM 711 O O . ASP A 1 91 ? -6.672 -4.155 -4.222 1.00 97.62 91 ASP A O 1
ATOM 715 N N . ASN A 1 92 ? -6.509 -1.922 -4.432 1.00 97.25 92 ASN A N 1
ATOM 716 C CA . ASN A 1 92 ? -5.983 -1.930 -5.780 1.00 97.25 92 ASN A CA 1
ATOM 717 C C . ASN A 1 92 ? -4.549 -1.408 -5.743 1.00 97.25 92 ASN A C 1
ATOM 719 O O . ASN A 1 92 ? -4.327 -0.233 -5.437 1.00 97.25 92 ASN A O 1
ATOM 723 N N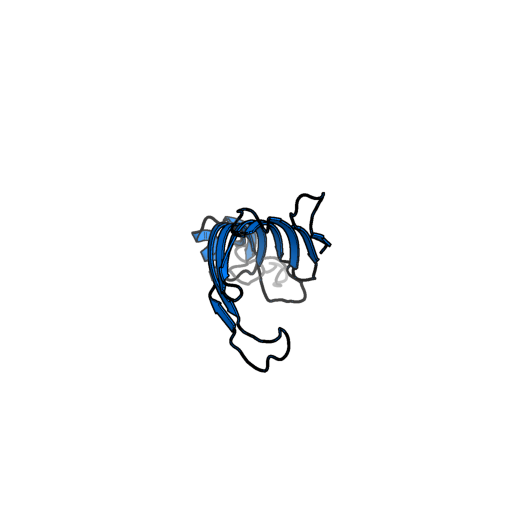 . THR A 1 93 ? -3.593 -2.276 -6.061 1.00 97.06 93 THR A N 1
ATOM 724 C CA . THR A 1 93 ? -2.172 -1.940 -6.105 1.00 97.06 93 THR A CA 1
ATOM 725 C C . THR A 1 93 ? -1.654 -2.023 -7.529 1.00 97.06 93 THR A C 1
ATOM 727 O O . THR A 1 93 ? -1.596 -3.093 -8.136 1.00 97.06 93 THR A O 1
ATOM 730 N N . LYS A 1 94 ? -1.186 -0.884 -8.032 1.00 96.06 94 LYS A N 1
ATOM 731 C CA . LYS A 1 94 ? -0.408 -0.792 -9.260 1.00 96.06 94 LYS A CA 1
ATOM 732 C C . LYS A 1 94 ? 1.074 -0.937 -8.936 1.00 96.06 94 LYS A C 1
ATOM 734 O O . LYS A 1 94 ? 1.606 -0.204 -8.106 1.00 96.06 94 LYS A O 1
ATOM 739 N N . VAL A 1 95 ? 1.749 -1.845 -9.629 1.00 94.38 95 VAL A N 1
ATOM 740 C CA . VAL A 1 95 ? 3.197 -2.061 -9.558 1.00 94.38 95 VAL A CA 1
ATOM 741 C C . VAL A 1 95 ? 3.813 -1.578 -10.862 1.00 94.38 95 VAL A C 1
ATOM 743 O O . VAL A 1 95 ? 3.404 -2.013 -11.935 1.00 94.38 95 VAL A O 1
ATOM 746 N N . THR A 1 96 ? 4.798 -0.685 -10.785 1.00 92.25 96 THR A N 1
ATOM 747 C CA . THR A 1 96 ? 5.529 -0.184 -11.961 1.00 92.25 96 THR A CA 1
ATOM 748 C C . THR A 1 96 ? 7.016 -0.413 -11.768 1.00 92.25 96 THR A C 1
ATOM 750 O O . THR A 1 96 ? 7.547 -0.103 -10.703 1.00 92.25 96 THR A O 1
ATOM 753 N N . THR A 1 97 ? 7.696 -0.944 -12.780 1.00 91.19 97 THR A N 1
ATOM 754 C CA . THR A 1 97 ? 9.115 -1.291 -12.695 1.00 91.19 97 THR A CA 1
ATOM 755 C C . THR A 1 97 ? 9.994 -0.374 -13.536 1.00 91.19 97 THR A C 1
ATOM 757 O O . THR A 1 97 ? 9.576 0.140 -14.571 1.00 91.19 97 THR A O 1
ATOM 760 N N . GLY A 1 98 ? 11.245 -0.212 -13.110 1.00 85.94 98 GLY A N 1
ATOM 761 C CA . GLY A 1 98 ? 12.312 0.384 -13.905 1.00 85.94 98 GLY A CA 1
ATOM 762 C C . GLY A 1 98 ? 12.955 -0.611 -14.887 1.00 85.94 98 GLY A C 1
ATOM 763 O O . GLY A 1 98 ? 12.647 -1.807 -14.842 1.00 85.94 98 GLY A O 1
ATOM 764 N N . PRO A 1 99 ? 13.885 -0.131 -15.738 1.00 82.31 99 PRO A N 1
ATOM 765 C CA . PRO A 1 99 ? 14.523 -0.894 -16.819 1.00 82.31 99 PRO A CA 1
ATOM 766 C C . PRO A 1 99 ? 15.396 -2.078 -16.364 1.00 82.31 99 PRO A C 1
ATOM 768 O O . PRO A 1 99 ? 15.743 -2.937 -17.173 1.00 82.31 99 PRO A O 1
ATOM 771 N N . TYR A 1 100 ? 15.764 -2.116 -15.080 1.00 82.50 100 TYR A N 1
ATOM 772 C CA . TYR A 1 100 ? 16.675 -3.104 -14.492 1.00 82.50 100 TYR A CA 1
ATOM 773 C C . TYR A 1 100 ? 15.988 -4.005 -13.459 1.00 82.50 100 TYR A C 1
ATOM 775 O O . TYR A 1 100 ? 16.630 -4.534 -12.551 1.00 82.50 100 TYR A O 1
ATOM 783 N N . VAL A 1 101 ? 14.663 -4.146 -13.532 1.00 86.44 101 VAL A N 1
ATOM 784 C CA . VAL A 1 101 ? 13.929 -4.980 -12.576 1.00 86.44 101 VAL A CA 1
ATOM 785 C C . VAL A 1 101 ? 14.388 -6.441 -12.624 1.00 86.44 101 VAL A C 1
ATOM 787 O O . VAL A 1 101 ? 14.738 -6.966 -13.679 1.00 86.44 101 VAL A O 1
ATOM 790 N N . SER A 1 102 ? 14.384 -7.108 -11.466 1.00 87.75 102 SER A N 1
ATOM 791 C CA . SER A 1 102 ? 14.687 -8.538 -11.372 1.00 87.75 102 SER A CA 1
ATOM 792 C C . SER A 1 102 ? 13.787 -9.360 -12.298 1.00 87.75 102 SER A C 1
ATOM 794 O O . SER A 1 102 ? 12.585 -9.097 -12.410 1.00 87.75 102 SER A O 1
ATOM 796 N N . THR A 1 103 ? 14.359 -10.402 -12.905 1.00 88.12 103 THR A N 1
ATOM 797 C CA . THR A 1 103 ? 13.633 -11.351 -13.758 1.00 88.12 103 THR A CA 1
ATOM 798 C C . THR A 1 103 ? 12.454 -11.980 -13.027 1.00 88.12 103 THR A C 1
ATOM 800 O O . THR A 1 103 ? 11.395 -12.117 -13.621 1.00 88.12 103 THR A O 1
ATOM 803 N N . TYR A 1 104 ? 12.584 -12.255 -11.725 1.00 89.31 104 TYR A N 1
ATOM 804 C CA . TYR A 1 104 ? 11.492 -12.799 -10.914 1.00 89.31 104 TYR A CA 1
ATOM 805 C C . TYR A 1 104 ? 10.272 -11.870 -10.881 1.00 89.31 104 TYR A C 1
ATOM 807 O O . TYR A 1 104 ? 9.147 -12.307 -11.105 1.00 89.31 104 TYR A O 1
ATOM 815 N N . VAL A 1 105 ? 10.490 -10.574 -10.634 1.00 88.81 105 VAL A N 1
ATOM 816 C CA . VAL A 1 105 ? 9.401 -9.586 -10.581 1.00 88.81 105 VAL A CA 1
ATOM 817 C C . VAL A 1 105 ? 8.794 -9.403 -11.968 1.00 88.81 105 VAL A C 1
ATOM 819 O O . VAL A 1 105 ? 7.575 -9.411 -12.098 1.00 88.81 105 VAL A O 1
ATOM 822 N N . ARG A 1 106 ? 9.625 -9.302 -13.013 1.00 91.25 106 ARG A N 1
ATOM 823 C CA . ARG A 1 106 ? 9.159 -9.254 -14.405 1.00 91.25 106 ARG A CA 1
ATOM 824 C C . ARG A 1 106 ? 8.261 -10.445 -14.735 1.00 91.25 106 ARG A C 1
ATOM 826 O O . ARG A 1 106 ? 7.154 -10.251 -15.228 1.00 91.25 106 ARG A O 1
ATOM 833 N N . ASP A 1 107 ? 8.744 -11.658 -14.487 1.00 93.25 107 ASP A N 1
ATOM 834 C CA . ASP A 1 107 ? 8.054 -12.889 -14.867 1.00 93.25 107 ASP A CA 1
ATOM 835 C C . ASP A 1 107 ? 6.756 -13.041 -14.062 1.00 93.25 107 ASP A C 1
ATOM 837 O O . ASP A 1 107 ? 5.726 -13.401 -14.629 1.00 93.25 107 ASP A O 1
ATOM 841 N N . TYR A 1 108 ? 6.761 -12.662 -12.778 1.00 92.94 108 TYR A N 1
ATOM 842 C CA . TYR A 1 108 ? 5.550 -12.597 -11.960 1.00 92.94 108 TYR A CA 1
ATOM 843 C C . TYR A 1 108 ? 4.523 -11.607 -12.522 1.00 92.94 108 TYR A C 1
ATOM 845 O O . TYR A 1 108 ? 3.346 -11.949 -12.633 1.00 92.94 108 TYR A O 1
ATOM 853 N N . LEU A 1 109 ? 4.943 -10.395 -12.901 1.00 93.62 109 LEU A N 1
ATOM 854 C CA . LEU A 1 109 ? 4.038 -9.404 -13.487 1.00 93.62 109 LEU A CA 1
ATOM 855 C C . LEU A 1 109 ? 3.442 -9.925 -14.796 1.00 93.62 109 LEU A C 1
ATOM 857 O O . LEU A 1 109 ? 2.225 -9.921 -14.942 1.00 93.62 109 LEU A O 1
ATOM 861 N N . LEU A 1 110 ? 4.268 -10.432 -15.713 1.00 92.62 110 LEU A N 1
ATOM 862 C CA . LEU A 1 110 ? 3.804 -10.962 -16.999 1.00 92.62 110 LEU A CA 1
ATOM 863 C C . LEU A 1 110 ? 2.866 -12.168 -16.840 1.00 92.62 110 LEU A C 1
ATOM 865 O O . LEU A 1 110 ? 1.891 -12.283 -17.579 1.00 92.62 110 LEU A O 1
ATOM 869 N N . ALA A 1 111 ? 3.119 -13.044 -15.863 1.00 94.50 111 ALA A N 1
ATOM 870 C CA . ALA A 1 111 ? 2.257 -14.190 -15.579 1.00 94.50 111 ALA A CA 1
ATOM 871 C C . ALA A 1 111 ? 0.891 -13.790 -14.994 1.00 94.50 111 ALA A C 1
ATOM 873 O O . ALA A 1 111 ? -0.083 -14.519 -15.167 1.00 94.50 111 ALA A O 1
ATOM 874 N N . ASN A 1 112 ? 0.803 -12.633 -14.331 1.00 93.31 112 ASN A N 1
ATOM 875 C CA . ASN A 1 112 ? -0.408 -12.154 -13.659 1.00 93.31 112 ASN A CA 1
ATOM 876 C C . ASN A 1 112 ? -1.066 -10.967 -14.386 1.00 93.31 112 ASN A C 1
ATOM 878 O O . ASN A 1 112 ? -1.638 -10.083 -13.756 1.00 93.31 112 ASN A O 1
ATOM 882 N N . GLY A 1 113 ? -0.987 -10.933 -15.721 1.00 91.06 113 GLY A N 1
ATOM 883 C CA . GLY A 1 113 ? -1.687 -9.935 -16.543 1.00 91.06 113 GLY A CA 1
ATOM 884 C C . GLY A 1 113 ? -0.999 -8.569 -16.638 1.00 91.06 113 GLY A C 1
ATOM 885 O O . GLY A 1 113 ? -1.561 -7.631 -17.203 1.00 91.06 113 GLY A O 1
ATOM 886 N N . GLY A 1 114 ? 0.221 -8.450 -16.120 1.00 94.00 114 GLY A N 1
ATOM 887 C CA . GLY A 1 114 ? 1.087 -7.304 -16.349 1.00 94.00 114 GLY A CA 1
ATOM 888 C C . GLY A 1 114 ? 1.588 -7.228 -17.792 1.00 94.00 114 GLY A C 1
ATOM 889 O O . GLY A 1 114 ? 1.567 -8.195 -18.553 1.00 94.00 114 GLY A O 1
ATOM 890 N N . LYS A 1 115 ? 2.058 -6.044 -18.178 1.00 94.44 115 LYS A N 1
ATOM 891 C CA . LYS A 1 115 ? 2.481 -5.707 -19.542 1.00 94.44 115 LYS A CA 1
ATOM 892 C C . LYS A 1 115 ? 3.818 -4.983 -19.544 1.00 94.44 115 LYS A C 1
ATOM 894 O O . LYS A 1 115 ? 4.158 -4.286 -18.592 1.00 94.44 115 LYS A O 1
ATOM 899 N N . ALA A 1 116 ? 4.557 -5.114 -20.640 1.00 93.38 116 ALA A N 1
ATOM 900 C CA . ALA A 1 116 ? 5.734 -4.290 -20.879 1.00 93.38 116 ALA A CA 1
ATOM 901 C C . ALA A 1 116 ? 5.317 -2.838 -21.165 1.00 93.38 116 ALA A C 1
ATOM 903 O O . ALA A 1 116 ? 4.399 -2.590 -21.947 1.00 93.38 116 ALA A O 1
ATOM 904 N N . THR A 1 117 ? 6.002 -1.887 -20.541 1.00 92.50 117 THR A N 1
ATOM 905 C CA . THR A 1 117 ? 5.776 -0.441 -20.692 1.00 92.50 117 THR A CA 1
ATOM 906 C C . THR A 1 117 ? 6.983 0.293 -21.266 1.00 92.50 117 THR A C 1
ATOM 908 O O . THR A 1 117 ? 6.824 1.394 -21.785 1.00 92.50 117 THR A O 1
ATOM 911 N N . GLY A 1 118 ? 8.171 -0.316 -21.230 1.00 88.94 118 GLY A N 1
ATOM 912 C CA . GLY A 1 118 ? 9.395 0.249 -21.793 1.00 88.94 118 GLY A CA 1
ATOM 913 C C . GLY A 1 118 ? 10.193 -0.781 -22.578 1.00 88.94 118 GLY A C 1
ATOM 914 O O . GLY A 1 118 ? 10.152 -1.976 -22.279 1.00 88.94 118 GLY A O 1
ATOM 915 N N . LYS A 1 119 ? 10.928 -0.297 -23.579 1.00 90.12 119 LYS A N 1
ATOM 916 C CA . LYS A 1 119 ? 11.907 -1.074 -24.336 1.00 90.12 119 LYS A CA 1
ATOM 917 C C . LYS A 1 119 ? 13.289 -0.469 -24.152 1.00 90.12 119 LYS A C 1
ATOM 919 O O . LYS A 1 119 ? 13.422 0.739 -23.974 1.00 90.12 119 LYS A O 1
ATOM 924 N N . SER A 1 120 ? 14.301 -1.316 -24.182 1.00 88.12 120 SER A N 1
ATOM 925 C CA . SER A 1 120 ? 15.701 -0.924 -24.272 1.00 88.12 120 SER A CA 1
ATOM 926 C C . SER A 1 120 ? 16.367 -1.805 -25.317 1.00 88.12 120 SER A C 1
ATOM 928 O O . SER A 1 120 ? 15.865 -2.882 -25.629 1.00 88.12 120 SER A O 1
ATOM 930 N N . SER A 1 121 ? 17.479 -1.345 -25.867 1.00 90.38 121 SER A N 1
ATOM 931 C CA . SER A 1 121 ? 18.206 -2.054 -26.909 1.00 90.38 121 SER A CA 1
ATOM 932 C C . SER A 1 121 ? 19.558 -2.511 -26.386 1.00 90.38 121 SER A C 1
ATOM 934 O O . SER A 1 121 ? 20.248 -1.748 -25.707 1.00 90.38 121 SER A O 1
ATOM 936 N N . TRP A 1 122 ? 19.965 -3.729 -26.723 1.00 88.69 122 TRP A N 1
ATOM 937 C CA . TRP A 1 122 ? 21.303 -4.232 -26.420 1.00 88.69 122 TRP A CA 1
ATOM 938 C C . TRP A 1 122 ? 22.029 -4.636 -27.703 1.00 88.69 122 TRP A C 1
ATOM 940 O O . TRP A 1 122 ? 21.408 -4.824 -28.749 1.00 88.69 122 TRP A O 1
ATOM 950 N N . CYS A 1 123 ? 23.358 -4.711 -27.632 1.00 91.38 123 CYS A N 1
ATOM 951 C CA . CYS A 1 123 ? 24.199 -5.109 -28.754 1.00 91.38 123 CYS A CA 1
ATOM 952 C C . CYS A 1 123 ? 24.620 -6.581 -28.604 1.00 91.38 123 CYS A C 1
ATOM 954 O O . CYS A 1 123 ? 25.474 -6.857 -27.756 1.00 91.38 123 CYS A O 1
ATOM 956 N N . PRO A 1 124 ? 24.091 -7.519 -29.419 1.00 89.69 124 PRO A N 1
ATOM 957 C CA . PRO A 1 124 ? 24.377 -8.945 -29.268 1.00 89.69 124 PRO A CA 1
ATOM 958 C C . PRO A 1 124 ? 25.842 -9.321 -29.457 1.00 89.69 124 PRO A C 1
ATOM 960 O O . PRO A 1 124 ? 26.363 -10.201 -28.775 1.00 89.69 124 PRO A O 1
ATOM 963 N N . SER A 1 125 ? 26.524 -8.632 -30.371 1.00 89.88 125 SER A N 1
ATOM 964 C CA . SER A 1 125 ? 27.946 -8.848 -30.640 1.00 89.88 125 SER A CA 1
ATOM 965 C C . SER A 1 125 ? 28.857 -8.277 -29.551 1.00 89.88 125 SER A C 1
ATOM 967 O O . SER A 1 125 ? 30.034 -8.634 -29.501 1.00 89.88 125 SER A O 1
ATOM 969 N N . GLY A 1 126 ? 28.344 -7.368 -28.710 1.00 88.12 126 GLY A N 1
ATOM 970 C CA . GLY A 1 126 ? 29.133 -6.589 -27.754 1.00 88.12 126 GLY A CA 1
ATOM 971 C C . GLY A 1 126 ? 30.200 -5.700 -28.405 1.00 88.12 126 GLY A C 1
ATOM 972 O O . GLY A 1 126 ? 31.076 -5.193 -27.704 1.00 88.12 126 GLY A O 1
ATOM 973 N N . LYS A 1 127 ? 30.167 -5.536 -29.735 1.00 88.50 127 LYS A N 1
ATOM 974 C CA . LYS A 1 127 ? 31.185 -4.831 -30.515 1.00 88.50 127 LYS A CA 1
ATOM 975 C C . LYS A 1 127 ? 30.575 -3.686 -31.301 1.00 88.50 127 LYS A C 1
ATOM 977 O O . LYS A 1 127 ? 29.538 -3.827 -31.946 1.00 88.50 127 LYS A O 1
ATOM 982 N N . ASN A 1 128 ? 31.294 -2.574 -31.308 1.00 91.44 128 ASN A N 1
ATOM 983 C CA . ASN A 1 128 ? 31.011 -1.462 -32.197 1.00 91.44 128 ASN A CA 1
ATOM 984 C C . ASN A 1 128 ? 31.402 -1.808 -33.635 1.00 91.44 128 ASN A C 1
ATOM 986 O O . ASN A 1 128 ? 32.347 -2.564 -33.864 1.00 91.44 128 ASN A O 1
ATOM 990 N N . LYS A 1 129 ? 30.719 -1.205 -34.612 1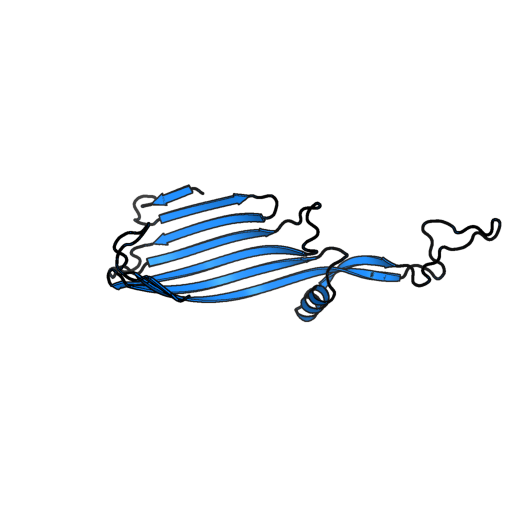.00 90.25 129 LYS A N 1
ATOM 991 C CA . LYS A 1 129 ? 31.133 -1.305 -36.015 1.00 90.25 129 LYS A CA 1
ATOM 992 C C . LYS A 1 129 ? 32.519 -0.687 -36.182 1.00 90.25 129 LYS A C 1
ATOM 994 O O . LYS A 1 129 ? 32.830 0.328 -35.563 1.00 90.25 129 LYS A O 1
ATOM 999 N N . THR A 1 130 ? 33.336 -1.281 -37.039 1.00 89.94 130 THR A N 1
ATOM 1000 C CA . THR A 1 130 ? 34.658 -0.752 -37.383 1.00 89.94 130 THR A CA 1
ATOM 1001 C C . THR A 1 130 ? 34.562 0.151 -38.611 1.00 89.94 130 THR A C 1
ATOM 1003 O O . THR A 1 130 ? 33.916 -0.208 -39.597 1.00 89.94 130 THR A O 1
ATOM 1006 N N . ASP A 1 131 ? 35.204 1.317 -38.563 1.00 87.25 131 ASP A N 1
ATOM 1007 C CA . ASP A 1 131 ? 35.339 2.205 -39.718 1.00 87.25 131 ASP A CA 1
ATOM 1008 C C . ASP A 1 131 ? 36.223 1.539 -40.798 1.00 87.25 131 ASP A C 1
ATOM 1010 O O . ASP A 1 131 ? 37.359 1.149 -40.499 1.00 87.25 131 ASP A O 1
ATOM 1014 N N . PRO A 1 132 ? 35.745 1.417 -42.054 1.00 86.31 132 PRO A N 1
ATOM 1015 C CA . PRO A 1 132 ? 36.502 0.812 -43.150 1.00 86.31 132 PRO A CA 1
ATOM 1016 C C . PRO A 1 132 ? 37.848 1.487 -43.447 1.00 86.31 132 PRO A C 1
ATOM 1018 O O . PRO A 1 132 ? 38.748 0.833 -43.972 1.00 86.31 132 PRO A O 1
ATOM 1021 N N . ASN A 1 133 ? 37.985 2.780 -43.141 1.00 88.88 133 ASN A N 1
ATOM 1022 C CA . ASN A 1 133 ? 39.151 3.584 -43.508 1.00 88.88 133 ASN A CA 1
ATOM 1023 C C . ASN A 1 133 ? 40.181 3.701 -42.380 1.00 88.88 133 ASN A C 1
ATOM 1025 O O . ASN A 1 133 ? 41.372 3.814 -42.655 1.00 88.88 133 ASN A O 1
ATOM 1029 N N . THR A 1 134 ? 39.736 3.707 -41.121 1.00 86.81 134 THR A N 1
ATOM 1030 C CA . THR A 1 134 ? 40.610 3.943 -39.957 1.00 86.81 134 THR A CA 1
ATOM 1031 C C . THR A 1 134 ? 40.842 2.692 -39.107 1.00 86.81 134 THR A C 1
ATOM 1033 O O . THR A 1 134 ? 41.660 2.730 -38.190 1.00 86.81 134 THR A O 1
ATOM 1036 N N . GLN A 1 135 ? 40.125 1.590 -39.379 1.00 86.62 135 GLN A N 1
ATOM 1037 C CA . GLN A 1 135 ? 40.076 0.378 -38.546 1.00 86.62 135 GLN A CA 1
ATOM 1038 C C . GLN A 1 135 ? 39.754 0.640 -37.058 1.00 86.62 135 GLN A C 1
ATOM 1040 O O . GLN A 1 135 ? 39.957 -0.230 -36.209 1.00 86.62 135 GLN A O 1
ATOM 1045 N N . GLN A 1 136 ? 39.214 1.814 -36.722 1.00 88.88 136 GLN A N 1
ATOM 1046 C CA . GLN A 1 136 ? 38.810 2.153 -35.361 1.00 88.88 136 GLN A CA 1
ATOM 1047 C C . GLN A 1 136 ? 37.328 1.821 -35.117 1.00 88.88 136 GLN A C 1
ATOM 1049 O O . GLN A 1 136 ? 36.516 1.885 -36.045 1.00 88.88 136 GLN A O 1
ATOM 1054 N N . PRO A 1 137 ? 36.949 1.452 -33.880 1.00 88.44 137 PRO A N 1
ATOM 1055 C CA . PRO A 1 137 ? 35.553 1.248 -33.512 1.00 88.44 137 PRO A CA 1
ATOM 1056 C C . PRO A 1 137 ? 34.786 2.578 -33.489 1.00 88.44 137 PRO A C 1
ATOM 1058 O O . PRO A 1 137 ? 35.226 3.545 -32.872 1.00 88.44 137 PRO A O 1
ATOM 1061 N N . ILE A 1 138 ? 33.611 2.607 -34.116 1.00 88.75 138 ILE A N 1
ATOM 1062 C CA . ILE A 1 138 ? 32.707 3.762 -34.160 1.00 88.75 138 ILE A CA 1
ATOM 1063 C C . ILE A 1 138 ? 31.818 3.741 -32.900 1.00 88.75 138 ILE A C 1
ATOM 1065 O O . ILE A 1 138 ? 31.040 2.795 -32.747 1.00 88.75 138 ILE A O 1
ATOM 1069 N N . PRO A 1 139 ? 31.895 4.735 -31.992 1.00 88.31 139 PRO A N 1
ATOM 1070 C CA . PRO A 1 139 ? 31.055 4.793 -30.789 1.00 88.31 139 PRO A CA 1
ATOM 1071 C C . PRO A 1 139 ? 29.551 4.711 -31.096 1.00 88.31 139 PRO A C 1
ATOM 1073 O O . PRO A 1 139 ? 29.120 5.109 -32.175 1.00 88.31 139 PRO A O 1
ATOM 1076 N N . ASP A 1 140 ? 28.763 4.186 -30.153 1.00 85.12 140 ASP A N 1
ATOM 1077 C CA . ASP A 1 140 ? 27.293 4.064 -30.233 1.00 85.12 140 ASP A CA 1
ATOM 1078 C C . ASP A 1 140 ? 26.754 3.288 -31.452 1.00 85.12 140 ASP A C 1
ATOM 1080 O O . ASP A 1 140 ? 25.610 3.456 -31.878 1.00 85.12 140 ASP A O 1
ATOM 1084 N N . THR A 1 141 ? 27.562 2.389 -32.017 1.00 90.31 141 THR A N 1
ATOM 1085 C CA . THR A 1 141 ? 27.136 1.465 -33.077 1.00 90.31 141 THR A CA 1
ATOM 1086 C C . THR A 1 141 ? 27.198 0.023 -32.592 1.00 90.31 141 THR A C 1
ATOM 1088 O O . THR A 1 141 ? 27.943 -0.288 -31.677 1.00 90.31 141 THR A O 1
ATOM 1091 N N . CYS A 1 142 ? 26.442 -0.881 -33.215 1.00 91.50 142 CYS A N 1
ATOM 1092 C CA . CYS A 1 142 ? 26.533 -2.313 -32.937 1.00 91.50 142 CYS A CA 1
ATOM 1093 C C . CYS A 1 142 ? 26.803 -3.093 -34.225 1.00 91.50 142 CYS A C 1
ATOM 1095 O O . CYS A 1 142 ? 26.092 -2.935 -35.228 1.00 91.50 142 CYS A O 1
ATOM 1097 N N . GLU A 1 143 ? 27.832 -3.933 -34.211 1.00 89.25 143 GLU A N 1
ATOM 1098 C CA . GLU A 1 143 ? 28.104 -4.902 -35.266 1.00 89.25 143 GLU A CA 1
ATOM 1099 C C . GLU A 1 143 ? 26.983 -5.955 -35.273 1.00 89.25 143 GLU A C 1
ATOM 1101 O O . GLU A 1 143 ? 26.709 -6.577 -34.251 1.00 89.25 143 GLU A O 1
ATOM 1106 N N . GLY A 1 144 ? 26.285 -6.113 -36.401 1.00 87.12 144 GLY A N 1
ATOM 1107 C CA . GLY A 1 144 ? 25.078 -6.952 -36.487 1.00 87.12 144 GLY A CA 1
ATOM 1108 C C . GLY A 1 144 ? 23.760 -6.250 -36.124 1.00 87.12 144 GLY A C 1
ATOM 1109 O O . GLY A 1 144 ? 22.703 -6.793 -36.422 1.00 87.12 144 GLY A O 1
ATOM 1110 N N . GLY A 1 145 ? 23.803 -5.017 -35.602 1.00 91.06 145 GLY A N 1
ATOM 1111 C CA . GLY A 1 145 ? 22.613 -4.235 -35.239 1.00 91.06 145 GLY A CA 1
ATOM 1112 C C . GLY A 1 145 ? 22.176 -4.412 -33.781 1.00 91.06 145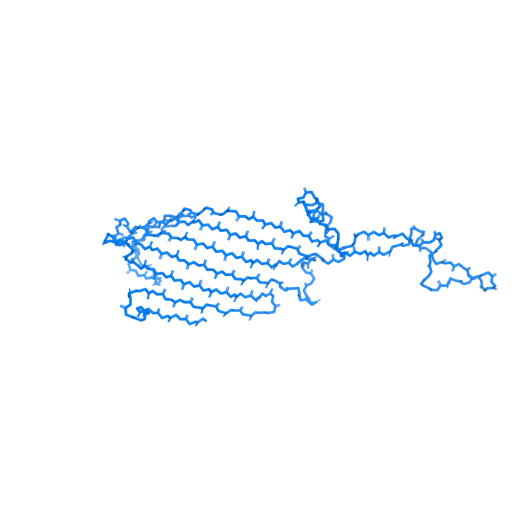 GLY A C 1
ATOM 1113 O O . GLY A 1 145 ? 22.597 -5.339 -33.099 1.00 91.06 145 GLY A O 1
ATOM 1114 N N . PHE A 1 146 ? 21.364 -3.475 -33.293 1.00 92.38 146 PHE A N 1
ATOM 1115 C CA . PHE A 1 146 ? 20.796 -3.531 -31.947 1.00 92.38 146 PHE A CA 1
ATOM 1116 C C . PHE A 1 146 ? 19.541 -4.408 -31.920 1.00 92.38 146 PHE A C 1
ATOM 1118 O O . PHE A 1 146 ? 18.736 -4.360 -32.851 1.00 92.38 146 PHE A O 1
ATOM 1125 N N . GLU A 1 147 ? 19.356 -5.154 -30.832 1.00 90.88 147 GLU A N 1
ATOM 1126 C CA . GLU A 1 147 ? 18.134 -5.913 -30.565 1.00 90.88 147 GLU A CA 1
ATOM 1127 C C . GLU A 1 147 ? 17.359 -5.305 -29.396 1.00 90.88 147 GLU A C 1
ATOM 1129 O O . GLU A 1 147 ? 17.919 -5.034 -28.330 1.00 90.88 147 GLU A O 1
ATOM 1134 N N . ASP A 1 148 ? 16.054 -5.121 -29.592 1.00 91.12 148 ASP A N 1
ATOM 1135 C CA . ASP A 1 148 ? 15.157 -4.587 -28.573 1.00 91.12 148 ASP A CA 1
ATOM 1136 C C . ASP A 1 148 ? 14.710 -5.675 -27.592 1.00 91.12 148 ASP A C 1
ATOM 1138 O O . ASP A 1 148 ? 14.322 -6.779 -27.978 1.00 91.12 148 ASP A O 1
ATOM 1142 N N . TYR A 1 149 ? 14.653 -5.319 -26.312 1.00 88.81 149 TYR A N 1
ATOM 1143 C CA . TYR A 1 149 ? 14.032 -6.111 -25.259 1.00 88.81 149 TYR A CA 1
ATOM 1144 C C . TYR A 1 149 ? 13.105 -5.246 -24.400 1.00 88.81 149 TYR A C 1
ATOM 1146 O O . TYR A 1 149 ? 13.270 -4.032 -24.278 1.00 88.81 149 TYR A O 1
ATOM 1154 N N . ASN A 1 150 ? 12.110 -5.881 -23.779 1.00 91.38 150 ASN A N 1
ATOM 1155 C CA . ASN A 1 150 ? 11.223 -5.210 -22.831 1.00 91.38 150 ASN A CA 1
ATOM 1156 C C . ASN A 1 150 ? 11.990 -4.936 -21.532 1.00 91.38 150 ASN A C 1
ATOM 1158 O O . ASN A 1 150 ? 12.427 -5.875 -20.865 1.00 91.38 150 ASN A O 1
ATOM 1162 N N . SER A 1 151 ? 12.163 -3.663 -21.186 1.00 89.12 151 SER A N 1
ATOM 1163 C CA . SER A 1 151 ? 12.972 -3.225 -20.047 1.00 89.12 151 SER A CA 1
ATOM 1164 C C . SER A 1 151 ? 12.124 -2.861 -18.829 1.00 89.12 151 SER A C 1
ATOM 1166 O O . SER A 1 151 ? 12.516 -3.164 -17.708 1.00 89.12 151 SER A O 1
ATOM 1168 N N . ALA A 1 152 ? 10.944 -2.273 -19.027 1.00 91.12 152 ALA A N 1
ATOM 1169 C CA . ALA A 1 152 ? 10.046 -1.869 -17.946 1.00 91.12 152 ALA A CA 1
ATOM 1170 C C . ALA A 1 152 ? 8.681 -2.548 -18.068 1.00 91.12 152 ALA A C 1
ATOM 1172 O O . ALA A 1 152 ? 8.232 -2.867 -19.173 1.00 91.12 152 ALA A O 1
ATOM 1173 N N . PHE A 1 153 ? 8.030 -2.761 -16.926 1.00 93.44 153 PHE A N 1
ATOM 1174 C CA . PHE A 1 153 ? 6.793 -3.521 -16.803 1.00 93.44 153 PHE A CA 1
ATOM 1175 C C . PHE A 1 153 ? 5.824 -2.834 -15.843 1.00 93.44 153 PHE A C 1
ATOM 1177 O O . PHE A 1 153 ? 6.216 -2.093 -14.941 1.00 93.44 153 PHE A O 1
ATOM 1184 N N . GLU A 1 154 ? 4.541 -3.105 -16.031 1.00 94.31 154 GLU A N 1
ATOM 1185 C CA . GLU A 1 154 ? 3.461 -2.618 -15.184 1.00 94.31 154 GLU A CA 1
ATOM 1186 C C . GLU A 1 154 ? 2.450 -3.737 -14.948 1.00 94.31 154 GLU A C 1
ATOM 1188 O O . GLU A 1 154 ? 2.084 -4.442 -15.887 1.00 94.31 154 GLU A O 1
ATOM 1193 N N . GLY A 1 155 ? 1.983 -3.883 -13.711 1.00 95.19 155 GLY A N 1
ATOM 1194 C CA . GLY A 1 155 ? 0.877 -4.771 -13.357 1.00 95.19 155 GLY A CA 1
ATOM 1195 C C . GLY A 1 155 ? -0.063 -4.110 -12.358 1.00 95.19 155 GLY A C 1
ATOM 1196 O O . GLY A 1 155 ? 0.331 -3.197 -11.633 1.00 95.19 155 GLY A O 1
ATOM 1197 N N . GLU A 1 156 ? -1.305 -4.571 -12.328 1.00 95.75 156 GLU A N 1
ATOM 1198 C CA . GLU A 1 156 ? -2.353 -4.057 -11.451 1.00 95.75 156 GLU A CA 1
ATOM 1199 C C . GLU A 1 156 ? -3.026 -5.234 -10.744 1.00 95.75 156 GLU A C 1
ATOM 1201 O O . GLU A 1 156 ? -3.407 -6.215 -11.382 1.00 95.75 156 GLU A O 1
ATOM 1206 N N . PHE A 1 157 ? -3.122 -5.151 -9.419 1.00 95.38 157 PHE A N 1
ATOM 1207 C CA . PHE A 1 157 ? -3.590 -6.235 -8.567 1.00 95.38 157 PHE A CA 1
ATOM 1208 C C . PHE A 1 157 ? -4.742 -5.757 -7.700 1.00 95.38 157 PHE A C 1
ATOM 1210 O O . PHE A 1 157 ? -4.561 -4.910 -6.824 1.00 95.38 157 PHE A O 1
ATOM 1217 N N . PHE A 1 158 ? -5.909 -6.360 -7.903 1.00 95.38 158 PHE A N 1
ATOM 1218 C CA . PHE A 1 158 ? -7.057 -6.162 -7.033 1.00 95.38 158 PHE A CA 1
ATOM 1219 C C . PHE A 1 158 ? -7.104 -7.262 -5.971 1.00 95.38 158 PHE A C 1
ATOM 1221 O O . PHE A 1 158 ? -7.220 -8.445 -6.292 1.00 95.38 158 PHE A O 1
ATOM 1228 N N . THR A 1 159 ? -7.013 -6.872 -4.704 1.00 94.62 159 THR A N 1
ATOM 1229 C CA . THR A 1 159 ? -6.883 -7.783 -3.564 1.00 94.62 159 THR A CA 1
ATOM 1230 C C . THR A 1 159 ? -8.048 -7.608 -2.600 1.00 94.62 159 THR A C 1
ATOM 1232 O O . THR A 1 159 ? -8.418 -6.488 -2.249 1.00 94.62 159 THR A O 1
ATOM 1235 N N . TYR A 1 160 ? -8.589 -8.727 -2.119 1.00 95.88 160 TYR A N 1
ATOM 1236 C CA . TYR A 1 160 ? -9.553 -8.766 -1.022 1.00 95.88 160 TYR A CA 1
ATOM 1237 C C . TYR A 1 160 ? -8.846 -9.203 0.258 1.00 95.88 160 TYR A C 1
ATOM 1239 O O . TYR A 1 160 ? -8.129 -10.201 0.264 1.00 95.88 160 TYR A O 1
ATOM 1247 N N . ASN A 1 161 ? -9.067 -8.472 1.344 1.00 92.94 161 ASN A N 1
ATOM 1248 C CA . ASN A 1 161 ? -8.453 -8.730 2.639 1.00 92.94 161 ASN A CA 1
ATOM 1249 C C . ASN A 1 161 ? -9.534 -9.058 3.668 1.00 92.94 161 ASN A C 1
ATOM 1251 O O . ASN A 1 161 ? -10.537 -8.349 3.758 1.00 92.94 161 ASN A O 1
ATOM 1255 N N . LEU A 1 162 ? -9.299 -10.099 4.463 1.00 94.88 162 LEU A N 1
ATOM 1256 C CA . LEU A 1 162 ? -10.079 -10.439 5.647 1.00 94.88 162 LEU A CA 1
ATOM 1257 C C . LEU A 1 162 ? -9.111 -10.520 6.826 1.00 94.88 162 LEU A C 1
ATOM 1259 O O . LEU A 1 162 ? -8.168 -11.304 6.781 1.00 94.88 162 LEU A O 1
ATOM 1263 N N . ASN A 1 163 ? -9.355 -9.735 7.871 1.00 93.75 163 ASN A N 1
ATOM 1264 C CA . ASN A 1 163 ? -8.569 -9.774 9.101 1.00 93.75 163 ASN A CA 1
ATOM 1265 C C . ASN A 1 163 ? -9.492 -10.102 10.270 1.00 93.75 163 ASN A C 1
ATOM 1267 O O . ASN A 1 163 ? -10.569 -9.513 10.391 1.00 93.75 163 ASN A O 1
ATOM 1271 N N . LEU A 1 164 ? -9.061 -11.013 11.137 1.00 94.44 164 LEU A N 1
ATOM 1272 C CA . LEU A 1 164 ? -9.764 -11.390 12.359 1.00 94.44 164 LEU A CA 1
ATOM 1273 C C . LEU A 1 164 ? -8.800 -11.219 13.522 1.00 94.44 164 LEU A C 1
ATOM 1275 O O . LEU A 1 164 ? -7.735 -11.825 13.536 1.00 94.44 164 LEU A O 1
ATOM 1279 N N . GLY A 1 165 ? -9.170 -10.387 14.485 1.00 93.94 165 GLY A N 1
ATOM 1280 C CA . GLY A 1 165 ? -8.347 -10.083 15.638 1.00 93.94 165 GLY A CA 1
ATOM 1281 C C . GLY A 1 165 ? -9.024 -10.469 16.940 1.00 93.94 165 GLY A C 1
ATOM 1282 O O . GLY A 1 165 ? -10.236 -10.347 17.100 1.00 93.94 165 GLY A O 1
ATOM 1283 N N . TRP A 1 166 ? -8.215 -10.877 17.904 1.00 93.06 166 TRP A N 1
ATOM 1284 C CA . TRP A 1 166 ? -8.606 -11.030 19.295 1.00 93.06 166 TRP A CA 1
ATOM 1285 C C . TRP A 1 166 ? -7.572 -10.339 20.174 1.00 93.06 166 TRP A C 1
ATOM 1287 O O . TRP A 1 166 ? -6.362 -10.472 19.965 1.00 93.06 166 TRP A O 1
ATOM 1297 N N . SER A 1 167 ? -8.040 -9.577 21.156 1.00 90.25 167 SER A N 1
ATOM 1298 C CA . SER A 1 167 ? -7.174 -8.944 22.142 1.00 90.25 167 SER A CA 1
ATOM 1299 C C . SER A 1 167 ? -7.672 -9.209 23.554 1.00 90.25 167 SER A C 1
ATOM 1301 O O . SER A 1 167 ? -8.877 -9.207 23.806 1.00 90.25 167 SER A O 1
ATOM 1303 N N . TYR A 1 168 ? -6.724 -9.439 24.458 1.00 88.00 168 TYR A N 1
ATOM 1304 C CA . TYR A 1 168 ? -6.95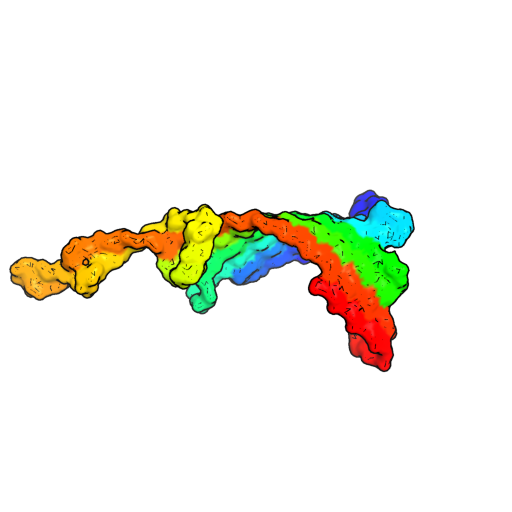5 -9.601 25.885 1.00 88.00 168 TYR A CA 1
ATOM 1305 C C . TYR A 1 168 ? -5.875 -8.849 26.658 1.00 88.00 168 TYR A C 1
ATOM 1307 O O . TYR A 1 168 ? -4.690 -9.047 26.397 1.00 88.00 168 TYR A O 1
ATOM 1315 N N . ASN A 1 169 ? -6.253 -7.974 27.584 1.00 83.50 169 ASN A N 1
ATOM 1316 C CA . ASN A 1 169 ? -5.310 -7.147 28.323 1.00 83.50 169 ASN A CA 1
ATOM 1317 C C . ASN A 1 169 ? -5.778 -6.897 29.759 1.00 83.50 169 ASN A C 1
ATOM 1319 O O . ASN A 1 169 ? -6.736 -6.163 29.983 1.00 83.50 169 ASN A O 1
ATOM 1323 N N . THR A 1 170 ? -5.049 -7.450 30.728 1.00 85.06 170 THR A N 1
ATOM 1324 C CA . THR A 1 170 ? -5.244 -7.229 32.173 1.00 85.06 170 THR A CA 1
ATOM 1325 C C . THR A 1 170 ? -4.099 -6.448 32.816 1.00 85.06 170 THR A C 1
ATOM 1327 O O . THR A 1 170 ? -3.960 -6.439 34.040 1.00 85.06 170 THR A O 1
ATOM 1330 N N . LEU A 1 171 ? -3.241 -5.812 32.009 1.00 80.19 171 LEU A N 1
ATOM 1331 C CA . LEU A 1 171 ? -2.126 -5.017 32.515 1.00 80.19 171 LEU A CA 1
ATOM 1332 C C . LEU A 1 171 ? -2.640 -3.865 33.376 1.00 80.19 171 LEU A C 1
ATOM 1334 O O . LEU A 1 171 ? -3.499 -3.085 32.970 1.00 80.19 171 LEU A O 1
ATOM 1338 N N . ASN A 1 172 ? -2.039 -3.717 34.552 1.00 77.44 172 ASN A N 1
ATOM 1339 C CA . ASN A 1 172 ? -2.436 -2.701 35.521 1.00 77.44 172 ASN A CA 1
ATOM 1340 C C . ASN A 1 172 ? -2.102 -1.259 35.096 1.00 77.44 172 ASN A C 1
ATOM 1342 O O . ASN A 1 172 ? -2.638 -0.309 35.663 1.00 77.44 172 ASN A O 1
ATOM 1346 N N . ARG A 1 173 ? -1.195 -1.076 34.129 1.00 81.25 173 ARG A N 1
ATOM 1347 C CA . ARG A 1 173 ? -0.841 0.229 33.556 1.00 81.25 173 ARG A CA 1
ATOM 1348 C C . ARG A 1 173 ? -0.238 0.085 32.153 1.00 81.25 173 ARG A C 1
ATOM 1350 O O . ARG A 1 173 ? 0.434 -0.911 31.885 1.00 81.25 173 ARG A O 1
ATOM 1357 N N . PRO A 1 174 ? -0.428 1.083 31.270 1.00 73.44 174 PRO A N 1
ATOM 1358 C CA . PRO A 1 174 ? -0.037 0.987 29.862 1.00 73.44 174 PRO A CA 1
ATOM 1359 C C . PRO A 1 174 ? 1.473 1.118 29.611 1.00 73.44 174 PRO A C 1
ATOM 1361 O O . PRO A 1 174 ? 1.951 0.692 28.565 1.00 73.44 174 PRO A O 1
ATOM 1364 N N . ILE A 1 175 ? 2.234 1.698 30.548 1.00 80.12 175 ILE A N 1
ATOM 1365 C CA . ILE A 1 175 ? 3.690 1.870 30.447 1.00 80.12 175 ILE A CA 1
ATOM 1366 C C . ILE A 1 175 ? 4.333 1.268 31.703 1.00 80.12 175 ILE A C 1
ATOM 1368 O O . ILE A 1 175 ? 3.943 1.601 32.822 1.00 80.12 175 ILE A O 1
ATOM 1372 N N . PHE A 1 176 ? 5.308 0.375 31.505 1.00 78.50 176 PHE A N 1
ATOM 1373 C CA . PHE A 1 176 ? 6.011 -0.384 32.554 1.00 78.50 176 PHE A CA 1
ATOM 1374 C C . PHE A 1 176 ? 5.088 -1.157 33.519 1.00 78.50 176 PHE A C 1
ATOM 1376 O O . PHE A 1 176 ? 5.115 -0.902 34.729 1.00 78.50 176 PHE A O 1
ATOM 1383 N N . PRO A 1 177 ? 4.260 -2.098 33.031 1.00 71.94 177 PRO A N 1
ATOM 1384 C CA . PRO A 1 177 ? 3.341 -2.857 33.880 1.00 71.94 177 PRO A CA 1
ATOM 1385 C C . PRO A 1 177 ? 4.077 -3.659 34.963 1.00 71.94 177 PRO A C 1
ATOM 1387 O O . PRO A 1 177 ? 5.174 -4.165 34.735 1.00 71.94 177 PRO A O 1
ATOM 1390 N N . THR A 1 178 ? 3.475 -3.765 36.150 1.00 78.44 178 THR A N 1
ATOM 1391 C CA . THR A 1 178 ? 4.005 -4.571 37.275 1.00 78.44 178 THR A CA 1
ATOM 1392 C C . THR A 1 178 ? 3.191 -5.827 37.557 1.00 78.44 178 THR A C 1
ATOM 1394 O O . THR A 1 178 ? 3.627 -6.667 38.339 1.00 78.44 178 THR A O 1
ATOM 1397 N N . SER A 1 179 ? 2.024 -5.969 36.930 1.00 74.38 179 SER A N 1
ATOM 1398 C CA . SER A 1 179 ? 1.183 -7.162 36.989 1.00 74.38 179 SER A CA 1
ATOM 1399 C C . SER A 1 179 ? 0.237 -7.219 35.784 1.00 74.38 179 SER A C 1
ATOM 1401 O O . SER A 1 179 ? -0.044 -6.197 35.151 1.00 74.38 179 SER A O 1
ATOM 1403 N N . GLY A 1 180 ? -0.254 -8.422 35.480 1.00 79.19 180 GLY A N 1
ATOM 1404 C CA . GLY A 1 180 ? -1.182 -8.684 34.377 1.00 79.19 180 GLY A CA 1
ATOM 1405 C C . GLY A 1 180 ? -0.511 -9.277 33.138 1.00 79.19 180 GLY A C 1
ATOM 1406 O O . GLY A 1 180 ? 0.682 -9.580 33.131 1.00 79.19 180 GLY A O 1
ATOM 1407 N N . MET A 1 181 ? -1.308 -9.461 32.090 1.00 78.44 181 MET A N 1
ATOM 1408 C CA . MET A 1 181 ? -0.913 -10.112 30.840 1.00 78.44 181 MET A CA 1
ATOM 1409 C C . MET A 1 181 ? -1.619 -9.444 29.655 1.00 78.44 181 MET A C 1
ATOM 1411 O O . MET A 1 181 ? -2.752 -8.982 29.781 1.00 78.44 181 MET A O 1
ATOM 1415 N N . SER A 1 182 ? -0.936 -9.375 28.511 1.00 79.12 182 SER A N 1
ATOM 1416 C CA . SER A 1 182 ? -1.473 -8.832 27.262 1.00 79.12 182 SER A CA 1
ATOM 1417 C C . SER A 1 182 ? -1.235 -9.828 26.136 1.00 79.12 182 SER A C 1
ATOM 1419 O O . SER A 1 182 ? -0.105 -10.263 25.911 1.00 79.12 182 SER A O 1
ATOM 1421 N N . HIS A 1 183 ? -2.310 -10.194 25.448 1.00 81.00 183 HIS A N 1
ATOM 1422 C CA . HIS A 1 183 ? -2.313 -11.087 24.301 1.00 81.00 183 HIS A CA 1
ATOM 1423 C C . HIS A 1 183 ? -3.011 -10.393 23.138 1.00 81.00 183 HIS A C 1
ATOM 1425 O O . HIS A 1 183 ? -4.074 -9.790 23.298 1.00 81.00 183 HIS A O 1
ATOM 1431 N N . ARG A 1 184 ? -2.417 -10.497 21.951 1.00 74.75 184 ARG A N 1
ATOM 1432 C CA . ARG A 1 184 ? -3.016 -10.035 20.703 1.00 74.75 184 ARG A CA 1
ATOM 1433 C C . ARG A 1 184 ? -2.775 -11.085 19.633 1.00 74.75 184 ARG A C 1
ATOM 1435 O O . ARG A 1 184 ? -1.632 -11.458 19.387 1.00 74.75 184 ARG A O 1
ATOM 1442 N N . VAL A 1 185 ? -3.856 -11.533 19.018 1.00 80.50 185 VAL A N 1
ATOM 1443 C CA . VAL A 1 185 ? -3.853 -12.409 17.847 1.00 80.50 185 VAL A CA 1
ATOM 1444 C C . VAL A 1 185 ? -4.533 -11.631 16.727 1.00 80.50 185 VAL A C 1
ATOM 1446 O O . VAL A 1 185 ? -5.532 -10.958 16.980 1.00 80.50 185 VAL A O 1
ATOM 1449 N N . GLY A 1 186 ? -3.959 -11.645 15.530 1.00 69.81 186 GLY A N 1
ATOM 1450 C CA . GLY A 1 186 ? -4.441 -10.913 14.363 1.00 69.81 186 GLY A CA 1
ATOM 1451 C C . GLY A 1 186 ? -3.890 -11.498 13.081 1.00 69.81 186 GLY A C 1
ATOM 1452 O O . GLY A 1 186 ? -2.922 -12.288 13.183 1.00 69.81 186 GLY A O 1
#

Organism: Acinetobacter baumannii (NCBI:txid470)

InterPro domains:
  IPR000184 Bacterial surface antigen (D15) [PF01103] (6-184)

Sequence (186 aa):
GLSQTNFMGTGNRVAIDLSRSETQDYYNLSVTDPYFTIDGVSRGYNVYYRKTKLNDDYNVNNYVTDSFGGSLSFGYPIDENQSLSASVGVDNTKVTTGPYVSTYVRDYLLANGGKATGKSSWCPSGKNKTDPNTQQPIPDTCEGGFEDYNSAFEGEFFTYNLNLGWSYNTLNRPIFPTSGMSHRVG